Protein AF-A0A5J4NVI9-F1 (afdb_monomer)

Foldseek 3Di:
DADPPDQPDDQDDLDFDFPDEAAGEGDDAEAEAEAPYKDKDKAFDADNVDRLDGDDFPWKWKWKAAPQLRDIAIDTWDWDDDPPHPPHIMTMDMDHLAVCCVVVLVDWFWIWIWMWTHHPPGPGIGIYRHHDDDPPDDGYTHGRHGPDDRDPVSVVSVVVSVPPVPPDDDDPVVVVPDPDDDPVDPDPPPPDDPPDDPDDDDPDDDDDPVVVVVVVVVVCVVVVVVVVD

Nearest PDB structures (foldseek):
  8b6l-assembly1_P  TM=6.673E-01  e=2.588E-09  Homo sapiens
  6s7t-assembly1_F  TM=6.387E-01  e=2.046E-09  Homo sapiens
  5z0t-assembly2_B  TM=7.130E-01  e=1.304E-01  Thermoactinomyces vulgaris
  1izk-assembly1_A  TM=5.851E-01  e=1.031E-01  Thermoactinomyces vulgaris
  1uh3-assembly1_A  TM=5.947E-01  e=1.093E-01  Thermoactinomyces vulgaris

Solvent-accessible surface area (backbone atoms only — not comparable to full-atom values): 14254 Å² total; per-residue (Å²): 133,86,72,80,86,65,79,92,61,85,83,75,75,92,76,87,57,67,63,43,83,43,69,34,89,59,74,89,46,51,52,75,37,43,75,89,36,71,50,75,49,79,47,71,50,57,42,92,91,40,75,84,46,59,39,77,65,76,46,44,36,43,34,41,28,31,70,88,73,66,51,70,47,77,44,74,47,44,82,40,83,31,86,94,44,90,95,21,55,21,36,38,40,76,50,40,41,74,83,43,26,73,83,51,37,24,64,54,45,49,24,47,51,34,40,37,42,37,31,94,90,42,99,39,47,33,40,34,29,68,45,40,85,52,89,94,62,84,47,42,34,40,32,40,47,49,90,60,76,50,37,73,70,54,48,47,48,54,52,58,67,72,42,71,94,66,72,72,77,89,50,78,82,62,64,80,78,57,82,72,91,49,93,87,59,71,82,67,82,85,64,78,72,78,81,83,77,81,78,72,78,79,78,79,85,72,81,60,66,70,61,53,52,53,51,52,51,61,67,44,50,62,58,53,52,62,73,75,106

Structure (mmCIF, N/CA/C/O backbone):
data_AF-A0A5J4NVI9-F1
#
_entry.id   AF-A0A5J4NVI9-F1
#
loop_
_atom_site.group_PDB
_atom_site.id
_atom_site.type_symbol
_atom_site.label_atom_id
_atom_site.label_alt_id
_atom_site.label_comp_id
_atom_site.label_asym_id
_atom_site.label_entity_id
_atom_site.label_seq_id
_atom_site.pdbx_PDB_ins_code
_atom_site.Cartn_x
_atom_site.Cartn_y
_atom_site.Cartn_z
_atom_site.occupancy
_atom_site.B_iso_or_equiv
_atom_site.auth_seq_id
_atom_site.auth_comp_id
_atom_site.auth_asym_id
_atom_site.auth_atom_id
_atom_site.pdbx_PDB_model_num
ATOM 1 N N . ARG A 1 1 ? 9.062 23.104 8.564 1.00 33.09 1 ARG A N 1
ATOM 2 C CA . ARG A 1 1 ? 7.807 23.810 8.934 1.00 33.09 1 ARG A CA 1
ATOM 3 C C . ARG A 1 1 ? 6.718 22.735 8.986 1.00 33.09 1 ARG A C 1
ATOM 5 O O . ARG A 1 1 ? 6.226 22.361 7.940 1.00 33.09 1 ARG A O 1
ATOM 12 N N . SER A 1 2 ? 6.469 22.120 10.151 1.00 32.44 2 SER A N 1
ATOM 13 C CA . SER A 1 2 ? 5.559 20.963 10.277 1.00 32.44 2 SER A CA 1
ATOM 14 C C . SER A 1 2 ? 4.115 21.431 10.091 1.00 32.44 2 SER A C 1
ATOM 16 O O . SER A 1 2 ? 3.579 22.128 10.953 1.00 32.44 2 SER A O 1
ATOM 18 N N . SER A 1 3 ? 3.512 21.131 8.940 1.00 32.88 3 SER A N 1
ATOM 19 C CA . SER A 1 3 ? 2.088 21.366 8.725 1.00 32.88 3 SER A CA 1
ATOM 20 C C . SER A 1 3 ? 1.339 20.129 9.235 1.00 32.88 3 SER A C 1
ATOM 22 O O . SER A 1 3 ? 1.471 19.022 8.720 1.00 32.88 3 SER A O 1
ATOM 24 N N . ARG A 1 4 ? 0.635 20.275 10.362 1.00 36.81 4 ARG A N 1
ATOM 25 C CA . ARG A 1 4 ? -0.197 19.206 10.922 1.00 36.81 4 ARG A CA 1
ATOM 26 C C . ARG A 1 4 ? -1.580 19.322 10.294 1.00 36.81 4 ARG A C 1
ATOM 28 O O . ARG A 1 4 ? -2.448 20.005 10.837 1.00 36.81 4 ARG A O 1
ATOM 35 N N . PHE A 1 5 ? -1.782 18.679 9.147 1.00 38.31 5 PHE A N 1
ATOM 36 C CA . PHE A 1 5 ? -3.114 18.558 8.561 1.00 38.31 5 PHE A CA 1
ATOM 37 C C . PHE A 1 5 ? -3.942 17.605 9.427 1.00 38.31 5 PHE A C 1
ATOM 39 O O . PHE A 1 5 ? -3.762 16.389 9.417 1.00 38.31 5 PHE A O 1
ATOM 46 N N . THR A 1 6 ? -4.807 18.180 10.257 1.00 39.41 6 THR A N 1
ATOM 47 C CA . THR A 1 6 ? -5.719 17.423 11.114 1.00 39.41 6 THR A CA 1
ATOM 48 C C . THR A 1 6 ? -7.069 17.443 10.417 1.00 39.41 6 THR A C 1
ATOM 50 O O . THR A 1 6 ? -7.621 18.525 10.224 1.00 39.41 6 THR A O 1
ATOM 53 N N . LEU A 1 7 ? -7.592 16.282 10.008 1.00 43.19 7 LEU A N 1
ATOM 54 C CA . LEU A 1 7 ? -8.942 16.202 9.443 1.00 43.19 7 LEU A CA 1
ATOM 55 C C . LEU A 1 7 ? -9.924 16.847 10.444 1.00 43.19 7 LEU A C 1
ATOM 57 O O . LEU A 1 7 ? -9.995 16.396 11.590 1.00 43.19 7 LEU A O 1
ATOM 61 N N . PRO A 1 8 ? -10.645 17.918 10.059 1.00 32.66 8 PRO A N 1
ATOM 62 C CA . PRO A 1 8 ? -11.289 18.825 11.012 1.00 32.66 8 PRO A CA 1
ATOM 63 C C . PRO A 1 8 ? -12.530 18.245 11.697 1.00 32.66 8 PRO A C 1
ATOM 65 O O . PRO A 1 8 ? -13.128 18.898 12.548 1.00 32.66 8 PRO A O 1
ATOM 68 N N . THR A 1 9 ? -12.934 17.019 11.371 1.00 37.91 9 THR A N 1
ATOM 69 C CA . THR A 1 9 ? -14.078 16.377 12.015 1.00 37.91 9 THR A CA 1
ATOM 70 C C . THR A 1 9 ? -13.805 14.895 12.251 1.00 37.91 9 THR A C 1
ATOM 72 O O . THR A 1 9 ? -13.414 14.188 11.322 1.00 37.91 9 THR A O 1
ATOM 75 N N . PRO A 1 10 ? -14.026 14.372 13.476 1.00 43.69 10 PRO A N 1
ATOM 76 C CA . PRO A 1 10 ? -14.153 12.936 13.644 1.00 43.69 10 PRO A CA 1
ATOM 77 C C . PRO A 1 10 ? -15.363 12.509 12.815 1.00 43.69 10 PRO A C 1
ATOM 79 O O . PRO A 1 10 ? -16.497 12.849 13.162 1.00 43.69 10 PRO A O 1
ATOM 82 N N . VAL A 1 11 ? -15.133 11.797 11.709 1.00 49.38 11 VAL A N 1
ATOM 83 C CA . VAL A 1 11 ? -16.219 11.192 10.936 1.00 49.38 11 VAL A CA 1
ATOM 84 C C . VAL A 1 11 ? -16.837 10.114 11.820 1.00 49.38 11 VAL A C 1
ATOM 86 O O . VAL A 1 11 ? -16.355 8.988 11.924 1.00 49.38 11 VAL A O 1
ATOM 89 N N . LYS A 1 12 ? -17.876 10.503 12.559 1.00 46.34 12 LYS A N 1
ATOM 90 C CA . LYS A 1 12 ? -18.599 9.622 13.467 1.00 46.34 12 LYS A CA 1
ATOM 91 C C . LYS A 1 12 ? -19.602 8.823 12.652 1.00 46.34 12 LYS A C 1
ATOM 93 O O . LYS A 1 12 ? -20.719 9.276 12.417 1.00 46.34 12 LYS A O 1
ATOM 98 N N . PHE A 1 13 ? -19.225 7.611 12.267 1.00 52.38 13 PHE A N 1
ATOM 99 C CA . PHE A 1 13 ? -20.208 6.631 11.829 1.00 52.38 13 PHE A CA 1
ATOM 100 C C . PHE A 1 13 ? -20.958 6.115 13.044 1.00 52.38 13 PHE A C 1
ATOM 102 O O . PHE A 1 13 ? -20.379 5.561 13.974 1.00 52.38 13 PHE A O 1
ATOM 109 N N . SER A 1 14 ? -22.268 6.318 13.048 1.00 46.56 14 SER A N 1
ATOM 110 C CA . SER A 1 14 ? -23.131 5.874 14.135 1.00 46.56 14 SER A CA 1
ATOM 111 C C . SER A 1 14 ? -23.383 4.363 14.104 1.00 46.56 14 SER A C 1
ATOM 113 O O . SER A 1 14 ? -23.788 3.827 15.135 1.00 46.56 14 SER A O 1
ATOM 115 N N . ARG A 1 15 ? -23.147 3.671 12.970 1.00 56.62 15 ARG A N 1
ATOM 116 C CA . ARG A 1 15 ? -23.305 2.208 12.811 1.00 56.62 15 ARG A CA 1
ATOM 117 C C . ARG A 1 15 ? -22.406 1.647 11.696 1.00 56.62 15 ARG A C 1
ATOM 119 O O . ARG A 1 15 ? -22.596 2.005 10.537 1.00 56.62 15 ARG A O 1
ATOM 126 N N . LEU A 1 16 ? -21.490 0.738 12.039 1.00 64.38 16 LEU A N 1
ATOM 127 C CA . LEU A 1 16 ? -20.730 -0.081 11.087 1.00 64.38 16 LEU A CA 1
ATOM 128 C C . LEU A 1 16 ? -21.192 -1.540 11.223 1.00 64.38 16 LEU A C 1
ATOM 130 O O . LEU A 1 16 ? -21.139 -2.106 12.310 1.00 64.38 16 LEU A O 1
ATOM 134 N N . ASN A 1 17 ? -21.674 -2.132 10.135 1.00 65.44 17 ASN A N 1
ATOM 135 C CA . ASN A 1 17 ? -22.144 -3.508 10.047 1.00 65.44 17 ASN A CA 1
ATOM 136 C C . ASN A 1 17 ? -21.101 -4.346 9.281 1.00 65.44 17 ASN A C 1
ATOM 138 O O . ASN A 1 17 ? -20.627 -3.908 8.228 1.00 65.44 17 ASN A O 1
ATOM 142 N N . PRO A 1 18 ? -20.776 -5.562 9.747 1.00 64.25 18 PRO A N 1
ATOM 143 C CA . PRO A 1 18 ? -19.903 -6.496 9.037 1.00 64.25 18 PRO A CA 1
ATOM 144 C C . PRO A 1 18 ? -20.318 -6.729 7.576 1.00 64.25 18 PRO A C 1
ATOM 146 O O . PRO A 1 18 ? -21.495 -6.941 7.275 1.00 64.25 18 PRO A O 1
ATOM 149 N N . GLY A 1 19 ? -19.349 -6.717 6.656 1.00 60.38 19 GLY A N 1
ATOM 150 C CA . GLY A 1 19 ? -19.574 -6.970 5.229 1.00 60.38 19 GLY A CA 1
ATOM 151 C C . GLY A 1 19 ? -20.253 -5.842 4.451 1.00 60.38 19 GLY A C 1
ATOM 152 O O . GLY A 1 19 ? -20.589 -6.044 3.286 1.00 60.38 19 GLY A O 1
ATOM 153 N N . GLN A 1 20 ? -20.472 -4.683 5.073 1.00 65.00 20 GLN A N 1
ATOM 154 C CA . GLN A 1 20 ? -20.933 -3.474 4.395 1.00 65.00 20 GLN A CA 1
ATOM 155 C C . GLN A 1 20 ? -19.748 -2.571 4.050 1.00 65.00 20 GLN A C 1
ATOM 157 O O . GLN A 1 20 ? -18.765 -2.493 4.789 1.00 65.00 20 GLN A O 1
ATOM 162 N N . ARG A 1 21 ? -19.865 -1.896 2.904 1.00 61.97 21 ARG A N 1
ATOM 163 C CA . ARG A 1 21 ? -18.873 -0.959 2.381 1.00 61.97 21 ARG A CA 1
ATOM 164 C C . ARG A 1 21 ? -19.248 0.449 2.835 1.00 61.97 21 ARG A C 1
ATOM 166 O O . ARG A 1 21 ? -20.291 0.958 2.434 1.00 61.97 21 ARG A O 1
ATOM 173 N N . TYR A 1 22 ? -18.416 1.070 3.665 1.00 63.47 22 TYR A N 1
ATOM 174 C CA . TYR A 1 22 ? -18.671 2.420 4.179 1.00 63.47 22 TYR A CA 1
ATOM 175 C C . TYR A 1 22 ? -17.853 3.461 3.429 1.00 63.47 22 TYR A C 1
ATOM 177 O O . TYR A 1 22 ? -16.722 3.188 3.042 1.00 63.47 22 TYR A O 1
ATOM 185 N N . THR A 1 23 ? -18.400 4.658 3.247 1.00 57.38 23 THR A N 1
ATOM 186 C CA . THR A 1 23 ? -17.717 5.783 2.597 1.00 57.38 23 THR A CA 1
ATOM 187 C C . THR A 1 23 ? -17.825 7.023 3.476 1.00 57.38 23 THR A C 1
ATOM 189 O O . THR A 1 23 ? -18.924 7.378 3.905 1.00 57.38 23 THR A O 1
ATOM 192 N N . ALA A 1 24 ? -16.701 7.679 3.765 1.00 55.19 24 ALA A N 1
ATOM 193 C CA . ALA A 1 24 ? -16.686 8.932 4.521 1.00 55.19 24 ALA A CA 1
ATOM 194 C C . ALA A 1 24 ? -16.693 10.154 3.600 1.00 55.19 24 ALA A C 1
ATOM 196 O O . ALA A 1 24 ? -15.894 10.194 2.664 1.00 55.19 24 ALA A O 1
ATOM 197 N N . PRO A 1 25 ? -17.553 11.159 3.854 1.00 49.09 25 PRO A N 1
ATOM 198 C CA . PRO A 1 25 ? -17.416 12.448 3.201 1.00 49.09 25 PRO A CA 1
ATOM 199 C C . PRO A 1 25 ? -16.164 13.139 3.752 1.00 49.09 25 PRO A C 1
ATOM 201 O O . PRO A 1 25 ? -16.066 13.399 4.952 1.00 49.09 25 PRO A O 1
ATOM 204 N N . THR A 1 26 ? -15.211 13.426 2.875 1.00 48.91 26 THR A N 1
ATOM 205 C CA . THR A 1 26 ? -14.045 14.257 3.191 1.00 48.91 26 THR A CA 1
ATOM 206 C C . THR A 1 26 ? -14.331 15.676 2.705 1.00 48.91 26 THR A C 1
ATOM 208 O O . THR A 1 26 ? -14.976 15.860 1.672 1.00 48.91 26 THR A O 1
ATOM 211 N N . ALA A 1 27 ? -13.894 16.689 3.460 1.00 44.41 27 ALA A N 1
ATOM 212 C CA . ALA A 1 27 ? -13.906 18.068 2.976 1.00 44.41 27 ALA A CA 1
ATOM 213 C C . ALA A 1 27 ? -13.087 18.155 1.674 1.00 44.41 27 ALA A C 1
ATOM 215 O O . ALA A 1 27 ? -12.065 17.486 1.567 1.00 44.41 27 ALA A O 1
ATOM 216 N N . HIS A 1 28 ? -13.562 18.929 0.694 1.00 42.56 28 HIS A N 1
ATOM 217 C CA . HIS A 1 28 ? -12.974 19.036 -0.646 1.00 42.56 28 HIS A CA 1
ATOM 218 C C . HIS A 1 28 ? -11.435 19.099 -0.637 1.00 42.56 28 HIS A C 1
ATOM 220 O O . HIS A 1 28 ? -10.866 20.000 -0.023 1.00 42.56 28 HIS A O 1
ATOM 226 N N . GLY A 1 29 ? -10.786 18.179 -1.362 1.00 51.72 29 GLY A N 1
ATOM 227 C CA . GLY A 1 29 ? -9.343 18.191 -1.605 1.00 51.72 29 GLY A CA 1
ATOM 228 C C . GLY A 1 29 ? -8.687 16.822 -1.420 1.00 51.72 29 GLY A C 1
ATOM 229 O O . GLY A 1 29 ? -9.001 16.083 -0.486 1.00 51.72 29 GLY A O 1
ATOM 230 N N . ALA A 1 30 ? -7.758 16.483 -2.318 1.00 58.94 30 ALA A N 1
ATOM 231 C CA . ALA A 1 30 ? -6.803 15.408 -2.074 1.00 58.94 30 ALA A CA 1
ATOM 232 C C . ALA A 1 30 ? -5.904 15.789 -0.886 1.00 58.94 30 ALA A C 1
ATOM 234 O O . ALA A 1 30 ? -5.556 16.957 -0.719 1.00 58.94 30 ALA A O 1
ATOM 235 N N . VAL A 1 31 ? -5.557 14.818 -0.041 1.00 73.19 31 VAL A N 1
ATOM 236 C CA . VAL A 1 31 ? -4.579 15.047 1.029 1.00 73.19 31 VAL A CA 1
ATOM 237 C C . VAL A 1 31 ? -3.202 14.847 0.415 1.00 73.19 31 VAL A C 1
ATOM 239 O O . VAL A 1 31 ? -2.797 13.709 0.171 1.00 73.19 31 VAL A O 1
ATOM 242 N N . ASP A 1 32 ? -2.514 15.951 0.141 1.00 75.94 32 ASP A N 1
ATOM 243 C CA . ASP A 1 32 ? -1.131 15.932 -0.326 1.00 75.94 32 ASP A CA 1
ATOM 244 C C . ASP A 1 32 ? -0.191 15.629 0.851 1.00 75.94 32 ASP A C 1
ATOM 246 O O . ASP A 1 32 ? -0.224 16.281 1.899 1.00 75.94 32 ASP A O 1
ATOM 250 N N . LEU A 1 33 ? 0.622 14.589 0.688 1.00 80.81 33 LEU A N 1
ATOM 251 C CA . LEU A 1 33 ? 1.585 14.095 1.665 1.00 80.81 33 LEU A CA 1
ATOM 252 C C . LEU A 1 33 ? 2.981 14.152 1.038 1.00 80.81 33 LEU A C 1
ATOM 254 O O . LEU A 1 33 ? 3.423 13.213 0.372 1.00 80.81 33 LEU A O 1
ATOM 258 N N . ASP A 1 34 ? 3.659 15.277 1.268 1.00 81.50 34 ASP A N 1
ATOM 259 C CA . ASP A 1 34 ? 5.047 15.484 0.837 1.00 81.50 34 ASP A CA 1
ATOM 260 C C . ASP A 1 34 ? 6.071 14.975 1.867 1.00 81.50 34 ASP A C 1
ATOM 262 O O . ASP A 1 34 ? 5.733 14.589 2.990 1.00 81.50 34 ASP A O 1
ATOM 266 N N . LEU A 1 35 ? 7.351 15.062 1.501 1.00 78.00 35 LEU A N 1
ATOM 267 C CA . LEU A 1 35 ? 8.497 14.854 2.387 1.00 78.00 35 LEU A CA 1
ATOM 268 C C . LEU A 1 35 ? 8.362 15.673 3.686 1.00 78.00 35 LEU A C 1
ATOM 270 O O . LEU A 1 35 ? 7.961 16.840 3.678 1.00 78.00 35 LEU A O 1
ATOM 274 N N . GLY A 1 36 ? 8.677 15.049 4.817 1.00 76.88 36 GLY A N 1
ATOM 275 C CA . GLY A 1 36 ? 8.531 15.619 6.156 1.00 76.88 36 GLY A CA 1
ATOM 276 C C . GLY A 1 36 ? 7.097 15.702 6.697 1.00 76.88 36 GLY A C 1
ATOM 277 O O . GLY A 1 36 ? 6.918 16.116 7.848 1.00 76.88 36 GLY A O 1
ATOM 278 N N . HIS A 1 37 ? 6.072 15.321 5.925 1.00 83.38 37 HIS A N 1
ATOM 279 C CA . HIS A 1 37 ? 4.712 15.178 6.443 1.00 83.38 37 HIS A CA 1
ATOM 280 C C . HIS A 1 37 ? 4.486 13.790 7.046 1.00 83.38 37 HIS A C 1
ATOM 282 O O . HIS A 1 37 ? 5.012 12.781 6.586 1.00 83.38 37 HIS A O 1
ATOM 288 N N . GLN A 1 38 ? 3.653 13.746 8.084 1.00 83.44 38 GLN A N 1
ATOM 289 C CA . GLN A 1 38 ? 3.225 12.511 8.726 1.00 83.44 38 GLN A CA 1
ATOM 290 C C . GLN A 1 38 ? 1.704 12.502 8.796 1.00 83.44 38 GLN A C 1
ATOM 292 O O . GLN A 1 38 ? 1.087 13.419 9.346 1.00 83.44 38 GLN A O 1
ATOM 297 N N . MET A 1 39 ? 1.101 11.429 8.299 1.00 82.88 39 MET A N 1
ATOM 298 C CA . MET A 1 39 ? -0.301 11.129 8.542 1.00 82.88 39 MET A CA 1
ATOM 299 C C . MET A 1 39 ? -0.403 10.155 9.709 1.00 82.88 39 MET A C 1
ATOM 301 O O . MET A 1 39 ? 0.290 9.142 9.757 1.00 82.88 39 MET A O 1
ATOM 305 N N . SER A 1 40 ? -1.295 10.447 10.652 1.00 83.62 40 SER A N 1
ATOM 306 C CA . SER A 1 40 ? -1.624 9.525 11.735 1.00 83.62 40 SER A CA 1
ATOM 307 C C . SER A 1 40 ? -3.130 9.348 11.826 1.00 83.62 40 SER A C 1
ATOM 309 O O . SER A 1 40 ? -3.891 10.312 11.751 1.00 83.62 40 SER A O 1
ATOM 311 N N . LEU A 1 41 ? -3.552 8.103 11.981 1.00 82.44 41 LEU A N 1
ATOM 312 C CA . LEU A 1 41 ? -4.941 7.722 12.126 1.00 82.44 41 LEU A CA 1
ATOM 313 C C . LEU A 1 41 ? -5.075 6.863 13.374 1.00 82.44 41 LEU A C 1
ATOM 315 O O . LEU A 1 41 ? -4.446 5.815 13.481 1.00 82.44 41 LEU A O 1
ATOM 319 N N . THR A 1 42 ? -5.926 7.297 14.297 1.00 83.69 42 THR A N 1
ATOM 320 C CA . THR A 1 42 ? -6.216 6.561 15.526 1.00 83.69 42 THR A CA 1
ATOM 321 C C . THR A 1 42 ? -7.686 6.178 15.548 1.00 83.69 42 THR A C 1
ATOM 323 O O . THR A 1 42 ? -8.561 7.035 15.425 1.00 83.69 42 THR A O 1
ATOM 326 N N . LEU A 1 43 ? -7.960 4.890 15.719 1.00 80.88 43 LEU A N 1
ATOM 327 C CA . LEU A 1 43 ? -9.294 4.306 15.680 1.00 80.88 43 LEU A CA 1
ATOM 328 C C . LEU A 1 43 ? -9.596 3.574 16.984 1.00 80.88 43 LEU A C 1
ATOM 330 O O . LEU A 1 43 ? -8.714 3.004 17.626 1.00 80.88 43 LEU A O 1
ATOM 334 N N . ARG A 1 44 ? -10.873 3.571 17.363 1.00 80.44 44 ARG A N 1
ATOM 335 C CA . ARG A 1 44 ? -11.402 2.786 18.480 1.00 80.44 44 ARG A CA 1
ATOM 336 C C . ARG A 1 44 ? -12.668 2.082 18.034 1.00 80.44 44 ARG A C 1
ATOM 338 O O . ARG A 1 44 ? -13.550 2.716 17.458 1.00 80.44 44 ARG A O 1
ATOM 345 N N . LEU A 1 45 ? -12.749 0.794 18.335 1.00 78.50 45 LEU A N 1
ATOM 346 C CA . LEU A 1 45 ? -13.937 -0.013 18.108 1.00 78.50 45 LEU A CA 1
ATOM 347 C C . LEU A 1 45 ? -14.731 -0.078 19.414 1.00 78.50 45 LEU A C 1
ATOM 349 O O . LEU A 1 45 ? -14.174 -0.295 20.490 1.00 78.50 45 LEU A O 1
ATOM 353 N N . VAL A 1 46 ? -16.033 0.167 19.322 1.00 77.44 46 VAL A N 1
ATOM 354 C CA . VAL A 1 46 ? -16.953 0.169 20.465 1.00 77.44 46 VAL A CA 1
ATOM 355 C C . VAL A 1 46 ? -18.203 -0.611 20.097 1.00 77.44 46 VAL A C 1
ATOM 357 O O . VAL A 1 46 ? -18.638 -0.563 18.943 1.00 77.44 46 VAL A O 1
ATOM 360 N N . ASP A 1 47 ? -18.780 -1.315 21.068 1.00 73.75 47 ASP A N 1
ATOM 361 C CA . ASP A 1 47 ? -20.059 -1.987 20.865 1.00 73.75 47 ASP A CA 1
ATOM 362 C C . ASP A 1 47 ? -21.206 -0.964 20.726 1.00 73.75 47 ASP A C 1
ATOM 364 O O . ASP A 1 47 ? -21.181 0.156 21.251 1.00 73.75 47 ASP A O 1
ATOM 368 N N . LYS A 1 48 ? -22.231 -1.359 19.972 1.00 69.75 48 LYS A N 1
ATOM 369 C CA . LYS A 1 48 ? -23.448 -0.596 19.703 1.00 69.75 4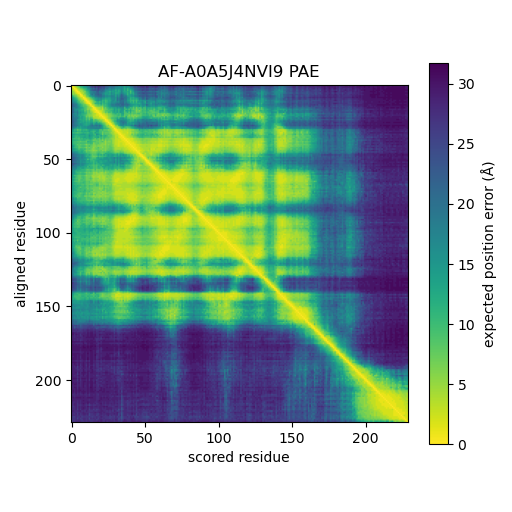8 LYS A CA 1
ATOM 370 C C . LYS A 1 48 ? -24.268 -0.369 20.971 1.00 69.75 48 LYS A C 1
ATOM 372 O O . LYS A 1 48 ? -24.868 0.698 21.106 1.00 69.75 48 LYS A O 1
ATOM 377 N N . HIS A 1 49 ? -24.354 -1.379 21.835 1.00 69.25 49 HIS A N 1
ATOM 378 C CA . HIS A 1 49 ? -25.224 -1.356 23.010 1.00 69.25 49 HIS A CA 1
ATOM 379 C C . HIS A 1 49 ? -24.555 -0.697 24.215 1.00 69.25 49 HIS A C 1
ATOM 381 O O . HIS A 1 49 ? -25.227 0.026 24.949 1.00 69.25 49 HIS A O 1
ATOM 387 N N . ASP A 1 50 ? -23.238 -0.848 24.355 1.00 70.75 50 ASP A N 1
ATOM 388 C CA . ASP A 1 50 ? -22.466 -0.149 25.373 1.00 70.75 50 ASP A CA 1
ATOM 389 C C . ASP A 1 50 ? -21.128 0.366 24.824 1.00 70.75 50 ASP A C 1
ATOM 391 O O . ASP A 1 50 ? -20.206 -0.387 24.518 1.00 70.75 50 ASP A O 1
ATOM 395 N N . ARG A 1 51 ? -20.991 1.696 24.765 1.00 65.75 51 ARG A N 1
ATOM 396 C CA . ARG A 1 51 ? -19.748 2.360 24.338 1.00 65.75 51 ARG A CA 1
ATOM 397 C C . ARG A 1 51 ? -18.600 2.181 25.332 1.00 65.75 51 ARG A C 1
ATOM 399 O O . ARG A 1 51 ? -17.465 2.527 25.004 1.00 65.75 51 ARG A O 1
ATOM 406 N N . LYS A 1 52 ? -18.894 1.723 26.553 1.00 64.44 52 LYS A N 1
ATOM 407 C CA . LYS A 1 52 ? -17.896 1.420 27.583 1.00 64.44 52 LYS A CA 1
ATOM 408 C C . LYS A 1 52 ? -17.317 0.018 27.427 1.00 64.44 52 LYS A C 1
ATOM 410 O O . LYS A 1 52 ? -16.251 -0.220 27.985 1.00 64.44 52 LYS A O 1
ATOM 415 N N . VAL A 1 53 ? -17.966 -0.869 26.665 1.00 66.88 53 VAL A N 1
ATOM 416 C CA . VAL A 1 53 ? -17.432 -2.196 26.345 1.00 66.88 53 VAL A CA 1
ATOM 417 C C . VAL A 1 53 ? -16.446 -2.049 25.182 1.00 66.88 53 VAL A C 1
ATOM 419 O O . VAL A 1 53 ? -16.853 -1.698 24.068 1.00 66.88 53 VAL A O 1
ATOM 422 N N . PRO A 1 54 ? -15.137 -2.260 25.417 1.00 65.94 54 PRO A N 1
ATOM 423 C CA . PRO A 1 54 ? -14.158 -2.194 24.350 1.00 65.94 54 PRO A CA 1
ATOM 424 C C . PRO A 1 54 ? -14.310 -3.408 23.439 1.00 65.94 54 PRO A C 1
ATOM 426 O O . PRO A 1 54 ? -14.221 -4.547 23.892 1.00 65.94 54 PRO A O 1
ATOM 429 N N . LEU A 1 55 ? -14.507 -3.156 22.149 1.00 73.50 55 LEU A N 1
ATOM 430 C CA . LEU A 1 55 ? -14.428 -4.196 21.135 1.00 73.50 55 LEU A CA 1
ATOM 431 C C . LEU A 1 55 ? -12.995 -4.238 20.602 1.00 73.50 55 LEU A C 1
ATOM 433 O O . LEU A 1 55 ? -12.397 -3.195 20.329 1.00 73.50 55 LEU A O 1
ATOM 437 N N . THR A 1 56 ? -12.435 -5.433 20.458 1.00 75.94 56 THR A N 1
ATOM 438 C CA . THR A 1 56 ? -11.049 -5.620 20.027 1.00 75.94 56 THR A CA 1
ATOM 439 C C . THR A 1 56 ? -11.038 -6.433 18.747 1.00 75.94 56 THR A C 1
ATOM 441 O O . THR A 1 56 ? -11.342 -7.614 18.791 1.00 75.94 56 THR A O 1
ATOM 444 N N . ALA A 1 57 ? -10.670 -5.823 17.623 1.00 77.00 57 ALA A N 1
ATOM 445 C CA . ALA A 1 57 ? -10.398 -6.573 16.407 1.00 77.00 57 ALA A CA 1
ATOM 446 C C . ALA A 1 57 ? -9.117 -7.400 16.569 1.00 77.00 57 ALA A C 1
ATOM 448 O O . ALA A 1 57 ? -8.112 -6.889 17.078 1.00 77.00 57 ALA A O 1
ATOM 449 N N . HIS A 1 58 ? -9.132 -8.643 16.087 1.00 81.62 58 HIS A N 1
ATOM 450 C CA . HIS A 1 58 ? -7.926 -9.460 15.971 1.00 81.62 58 HIS A CA 1
ATOM 451 C C . HIS A 1 58 ? -6.844 -8.738 15.158 1.00 81.62 58 HIS A C 1
ATOM 453 O O . HIS A 1 58 ? -5.700 -8.661 15.600 1.00 81.62 58 HIS A O 1
ATOM 459 N N . GLN A 1 59 ? -7.202 -8.182 13.992 1.00 83.19 59 GLN A N 1
ATOM 460 C CA . GLN A 1 59 ? -6.275 -7.450 13.128 1.00 83.19 59 GLN A CA 1
ATOM 461 C C . GLN A 1 59 ? -6.995 -6.346 12.347 1.00 83.19 59 GLN A C 1
ATOM 463 O O . GLN A 1 59 ? -8.132 -6.504 11.897 1.00 83.19 59 GLN A O 1
ATOM 468 N N . MET A 1 60 ? -6.312 -5.220 12.146 1.00 87.00 60 MET A N 1
ATOM 469 C CA . MET A 1 60 ? -6.775 -4.169 11.247 1.00 87.00 60 MET A CA 1
ATOM 470 C C . MET A 1 60 ? -5.682 -3.799 10.261 1.00 87.00 60 MET A C 1
ATOM 472 O O . MET A 1 60 ? -4.515 -3.657 10.629 1.00 87.00 60 MET A O 1
ATOM 476 N N . PHE A 1 61 ? -6.093 -3.588 9.022 1.00 90.31 61 PHE A N 1
ATOM 477 C CA . PHE A 1 61 ? -5.222 -3.305 7.903 1.00 90.31 61 PHE A CA 1
ATOM 478 C C . PHE A 1 61 ? -5.614 -1.994 7.239 1.00 90.31 61 PHE A C 1
ATOM 480 O O . PHE A 1 61 ? -6.797 -1.688 7.088 1.00 90.31 61 PHE A O 1
ATOM 487 N N . MET A 1 62 ? -4.611 -1.235 6.818 1.00 90.06 62 MET A N 1
ATOM 488 C CA . MET A 1 62 ? -4.772 -0.112 5.913 1.00 90.06 62 MET A CA 1
ATOM 489 C C . MET A 1 62 ? -4.285 -0.522 4.533 1.00 90.06 62 MET A C 1
ATOM 491 O O . MET A 1 62 ? -3.093 -0.749 4.349 1.00 90.06 62 MET A O 1
ATOM 495 N N . GLN A 1 63 ? -5.181 -0.589 3.558 1.00 90.12 63 GLN A N 1
ATOM 496 C CA . GLN A 1 63 ? -4.825 -0.842 2.171 1.00 90.12 63 GLN A CA 1
ATOM 497 C C . GLN A 1 63 ? -4.775 0.478 1.396 1.00 90.12 63 GLN A C 1
ATOM 499 O O . GLN A 1 63 ? -5.772 1.195 1.302 1.00 90.12 63 GLN A O 1
ATOM 504 N N . LEU A 1 64 ? -3.618 0.787 0.812 1.00 87.94 64 LEU A N 1
ATOM 505 C CA . LEU A 1 64 ? -3.425 1.897 -0.115 1.00 87.94 64 LEU A CA 1
ATOM 506 C C . LEU A 1 64 ? -3.297 1.335 -1.528 1.00 87.94 64 LEU A C 1
ATOM 508 O O . LEU A 1 64 ? -2.397 0.548 -1.801 1.00 87.94 64 LEU A O 1
ATOM 512 N N . THR A 1 65 ? -4.202 1.723 -2.424 1.00 86.69 65 THR A N 1
ATOM 513 C CA . THR A 1 65 ? -4.210 1.271 -3.823 1.00 86.69 65 THR A CA 1
ATOM 514 C C . THR A 1 65 ? -3.951 2.438 -4.758 1.00 86.69 65 THR A C 1
ATOM 516 O O . THR A 1 65 ? -4.743 3.378 -4.799 1.00 86.69 65 THR A O 1
ATOM 519 N N . HIS A 1 66 ? -2.875 2.369 -5.536 1.00 84.94 66 HIS A N 1
ATOM 520 C CA . HIS A 1 66 ? -2.551 3.384 -6.528 1.00 84.94 66 HIS A CA 1
ATOM 521 C C . HIS A 1 66 ? -3.601 3.386 -7.646 1.00 84.94 66 HIS A C 1
ATOM 523 O O . HIS A 1 66 ? -3.863 2.350 -8.262 1.00 84.94 66 HIS A O 1
ATOM 529 N N . LEU A 1 67 ? -4.197 4.541 -7.943 1.00 80.75 67 LEU A N 1
ATOM 530 C CA . LEU A 1 67 ? -5.320 4.621 -8.882 1.00 80.75 67 LEU A CA 1
ATOM 531 C C . LEU A 1 67 ? -4.939 4.238 -10.314 1.00 80.75 67 LEU A C 1
ATOM 533 O O . LEU A 1 67 ? -5.737 3.628 -11.024 1.00 80.75 67 LEU A O 1
ATOM 537 N N . LYS A 1 68 ? -3.720 4.578 -10.739 1.00 78.69 68 LYS A N 1
ATOM 538 C CA . LYS A 1 68 ? -3.270 4.359 -12.119 1.00 78.69 68 LYS A CA 1
ATOM 539 C C . LYS A 1 68 ? -2.807 2.922 -12.357 1.00 78.69 68 LYS A C 1
ATOM 541 O O . LYS A 1 68 ? -3.250 2.276 -13.297 1.00 78.69 68 LYS A O 1
ATOM 546 N N . THR A 1 69 ? -1.940 2.406 -11.486 1.00 78.94 69 THR A N 1
ATOM 547 C CA . THR A 1 69 ? -1.328 1.073 -11.659 1.00 78.94 69 THR A CA 1
ATOM 548 C C . THR A 1 69 ? -2.125 -0.048 -10.997 1.00 78.94 69 THR A C 1
ATOM 550 O O . THR A 1 69 ? -1.802 -1.213 -11.207 1.00 78.94 69 THR A O 1
ATOM 553 N N . GLN A 1 70 ? -3.134 0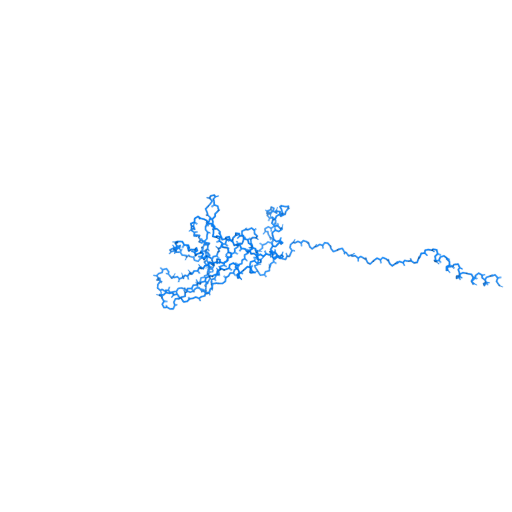.283 -10.179 1.00 82.19 70 GLN A N 1
ATOM 554 C CA . GLN A 1 70 ? -3.888 -0.666 -9.347 1.00 82.19 70 GLN A CA 1
ATOM 555 C C . GLN A 1 70 ? -3.001 -1.490 -8.394 1.00 82.19 70 GLN A C 1
ATOM 557 O O . GLN A 1 70 ? -3.420 -2.525 -7.877 1.00 82.19 70 GLN A O 1
ATOM 562 N N . GLN A 1 71 ? -1.774 -1.029 -8.133 1.00 81.88 71 GLN A N 1
ATOM 563 C CA . GLN A 1 71 ? -0.882 -1.628 -7.149 1.00 81.88 71 GLN A CA 1
ATOM 564 C C . GLN A 1 71 ? -1.400 -1.319 -5.751 1.00 81.88 71 GLN A C 1
ATOM 566 O O . GLN A 1 71 ? -1.636 -0.158 -5.420 1.00 81.88 71 GLN A O 1
ATOM 571 N N . ALA A 1 72 ? -1.580 -2.359 -4.943 1.00 86.25 72 ALA A N 1
ATOM 572 C CA . ALA A 1 72 ? -2.053 -2.233 -3.578 1.00 86.25 72 ALA A CA 1
ATOM 573 C C . ALA A 1 72 ? -0.966 -2.629 -2.584 1.00 86.25 72 ALA A C 1
ATOM 575 O O . ALA A 1 72 ? -0.308 -3.655 -2.752 1.00 86.25 72 ALA A O 1
ATOM 576 N N . ILE A 1 73 ? -0.829 -1.833 -1.532 1.00 88.88 73 ILE A N 1
ATOM 577 C CA . ILE A 1 73 ? 0.075 -2.075 -0.410 1.00 88.88 73 ILE A CA 1
ATOM 578 C C . ILE A 1 73 ? -0.765 -2.071 0.857 1.00 88.88 73 ILE A C 1
ATOM 580 O O . ILE A 1 73 ? -1.678 -1.258 1.004 1.00 88.88 73 ILE A O 1
ATOM 584 N N . THR A 1 74 ? -0.492 -3.017 1.750 1.00 91.44 74 THR A N 1
ATOM 585 C CA . THR A 1 74 ? -1.280 -3.223 2.965 1.00 91.44 74 THR A CA 1
ATOM 586 C C . THR A 1 74 ? -0.395 -3.047 4.188 1.00 91.44 74 THR A C 1
ATOM 588 O O . THR A 1 74 ? 0.574 -3.778 4.358 1.00 91.44 74 THR A O 1
ATOM 591 N N . PHE A 1 75 ? -0.756 -2.103 5.051 1.00 90.50 75 PHE A N 1
ATOM 592 C CA . PHE A 1 75 ? -0.088 -1.835 6.318 1.00 90.50 75 PHE A CA 1
ATOM 593 C C . PHE A 1 75 ? -0.904 -2.380 7.483 1.00 90.50 75 PHE A C 1
ATOM 595 O O . PHE A 1 75 ? -2.135 -2.348 7.466 1.00 90.50 75 PHE A O 1
ATOM 602 N N . LEU A 1 76 ? -0.215 -2.846 8.518 1.00 91.06 76 LEU A N 1
ATOM 603 C CA . LEU A 1 76 ? -0.838 -3.290 9.758 1.00 91.06 76 LEU A CA 1
ATOM 604 C C . LEU A 1 76 ? -0.994 -2.106 10.720 1.00 91.06 76 LEU A C 1
ATOM 606 O O . LEU A 1 76 ? -0.099 -1.272 10.843 1.00 91.06 76 LEU A O 1
ATOM 610 N N . PHE A 1 77 ? -2.122 -2.041 11.425 1.00 90.50 77 PHE A N 1
ATOM 611 C CA . PHE A 1 77 ? -2.284 -1.099 12.530 1.00 90.50 77 PHE A CA 1
ATOM 612 C C . PHE A 1 77 ? -1.542 -1.574 13.778 1.00 90.50 77 PHE A C 1
ATOM 614 O O . PHE A 1 77 ? -1.628 -2.740 14.161 1.00 90.50 77 PHE A O 1
ATOM 621 N N . THR A 1 78 ? -0.912 -0.637 14.479 1.00 88.31 78 THR A N 1
ATOM 622 C CA . THR A 1 78 ? -0.312 -0.887 15.789 1.00 88.31 78 THR A CA 1
ATOM 623 C C . THR A 1 78 ? -1.367 -0.751 16.877 1.00 88.31 78 THR A C 1
ATOM 625 O O . THR A 1 78 ? -2.105 0.235 16.929 1.00 88.31 78 THR A O 1
ATOM 628 N N . GLU A 1 79 ? -1.433 -1.725 17.776 1.00 87.75 79 GLU A N 1
ATOM 629 C CA . GLU A 1 79 ? -2.291 -1.653 18.953 1.00 87.75 79 GLU A CA 1
ATOM 630 C C . GLU A 1 79 ? -1.689 -0.703 20.002 1.00 87.75 79 GLU A C 1
ATOM 632 O O . GLU A 1 79 ? -0.517 -0.807 20.360 1.00 87.75 79 GLU A O 1
ATOM 637 N N . ILE A 1 80 ? -2.495 0.231 20.501 1.00 86.00 80 ILE A N 1
ATOM 638 C CA . ILE A 1 80 ? -2.141 1.192 21.547 1.00 86.00 80 ILE A CA 1
ATOM 639 C C . ILE A 1 80 ? -3.204 1.187 22.653 1.00 86.00 80 ILE A C 1
ATOM 641 O O . ILE A 1 80 ? -4.376 0.893 22.414 1.00 86.00 80 ILE A O 1
ATOM 645 N N . ALA A 1 81 ? -2.822 1.542 23.881 1.00 82.69 81 ALA A N 1
ATOM 646 C CA . ALA A 1 81 ? -3.780 1.679 24.976 1.00 82.69 81 ALA A CA 1
ATOM 647 C C . ALA A 1 81 ? -4.749 2.841 24.697 1.00 82.69 81 ALA A C 1
ATOM 649 O O . ALA A 1 81 ? -4.331 3.960 24.386 1.00 82.69 81 ALA A O 1
ATOM 650 N N . ALA A 1 82 ? -6.055 2.593 24.800 1.00 77.00 82 ALA A N 1
ATOM 651 C CA . ALA A 1 82 ? -7.042 3.631 24.558 1.00 77.00 82 ALA A CA 1
ATOM 652 C C . ALA A 1 82 ? -7.139 4.598 25.746 1.00 77.00 82 ALA A C 1
ATOM 654 O O . ALA A 1 82 ? -7.355 4.201 26.890 1.00 77.00 82 ALA A O 1
ATOM 655 N N . LEU A 1 83 ? -7.050 5.897 25.458 1.00 71.19 83 LEU A N 1
ATOM 656 C CA . LEU A 1 83 ? -7.131 6.931 26.484 1.00 71.19 83 LEU A CA 1
ATOM 657 C C . LEU A 1 83 ? -8.542 6.979 27.105 1.00 71.19 83 LEU A C 1
ATOM 659 O O . LEU A 1 83 ? -9.552 7.047 26.394 1.00 71.19 83 LEU A O 1
ATOM 663 N N . GLY A 1 84 ? -8.602 6.959 28.438 1.00 68.62 84 GLY A N 1
ATOM 664 C CA . GLY A 1 84 ? -9.822 7.197 29.219 1.00 68.62 84 GLY A CA 1
ATOM 665 C C . GLY A 1 84 ? -10.751 5.997 29.444 1.00 68.62 84 GLY A C 1
ATOM 666 O O . GLY A 1 84 ? -11.836 6.200 29.981 1.00 68.62 84 GLY A O 1
ATOM 667 N N . VAL A 1 85 ? -10.376 4.767 29.061 1.00 68.06 85 VAL A N 1
ATOM 668 C CA . VAL A 1 85 ? -11.144 3.543 29.383 1.00 68.06 85 VAL A CA 1
ATOM 669 C C . VAL A 1 85 ? -10.179 2.403 29.726 1.00 68.06 85 VAL A C 1
ATOM 671 O O . VAL A 1 85 ? -9.318 2.065 28.918 1.00 68.06 85 VAL A O 1
ATOM 674 N N . ALA A 1 86 ? -10.319 1.809 30.915 1.00 67.06 86 ALA A N 1
ATOM 675 C CA . ALA A 1 86 ? -9.483 0.688 31.349 1.00 67.06 86 ALA A CA 1
ATOM 676 C C . ALA A 1 86 ? -9.647 -0.524 30.411 1.00 67.06 86 ALA A C 1
ATOM 678 O O . ALA A 1 86 ? -10.764 -0.847 30.011 1.00 67.06 86 ALA A O 1
ATOM 679 N N . ASN A 1 87 ? -8.536 -1.183 30.063 1.00 70.06 87 ASN A N 1
ATOM 680 C CA . ASN A 1 87 ? -8.471 -2.363 29.182 1.00 70.06 87 ASN A CA 1
ATOM 681 C C . ASN A 1 87 ? -9.016 -2.169 27.755 1.00 70.06 87 ASN A C 1
ATOM 683 O O . ASN A 1 87 ? -9.194 -3.141 27.022 1.00 70.06 87 ASN A O 1
ATOM 687 N N . ALA A 1 88 ? -9.267 -0.930 27.332 1.00 77.62 88 ALA A N 1
ATOM 688 C CA . ALA A 1 88 ? -9.680 -0.653 25.968 1.00 77.62 88 ALA A CA 1
ATOM 689 C C . ALA A 1 88 ? -8.467 -0.540 25.039 1.00 77.62 88 ALA A C 1
ATOM 691 O O . ALA A 1 88 ? -7.495 0.157 25.338 1.00 77.62 88 ALA A O 1
ATOM 692 N N . LYS A 1 89 ? -8.563 -1.187 23.877 1.00 83.38 89 LYS A N 1
ATOM 693 C CA . LYS A 1 89 ? -7.567 -1.105 22.810 1.00 83.38 89 LYS A CA 1
ATOM 694 C C . LYS A 1 89 ? -7.949 -0.006 21.825 1.00 83.38 89 LYS A C 1
ATOM 696 O O . LYS A 1 89 ? -9.122 0.194 21.498 1.00 83.38 89 LYS A O 1
ATOM 701 N N . ALA A 1 90 ? -6.956 0.739 21.380 1.00 85.25 90 ALA A N 1
ATOM 702 C CA . ALA A 1 90 ? -7.038 1.648 20.255 1.00 85.25 90 ALA A CA 1
ATOM 703 C C . ALA A 1 90 ? -6.032 1.185 19.203 1.00 85.25 90 ALA A C 1
ATOM 705 O O . ALA A 1 90 ? -5.070 0.485 19.503 1.00 85.25 90 ALA A O 1
ATOM 706 N N . TYR A 1 91 ? -6.262 1.567 17.960 1.00 88.50 91 TYR A N 1
ATOM 707 C CA . TYR A 1 91 ? -5.423 1.154 16.850 1.00 88.50 91 TYR A CA 1
ATOM 708 C C . TYR A 1 91 ? -4.879 2.388 16.166 1.00 88.50 91 TYR A C 1
ATOM 710 O O . TYR A 1 91 ? -5.641 3.286 15.806 1.00 88.50 91 TYR A O 1
ATOM 718 N N . GLN A 1 92 ? -3.568 2.426 15.987 1.00 89.69 92 GLN A N 1
ATOM 719 C CA . GLN A 1 92 ? -2.864 3.540 15.390 1.00 89.69 92 GLN A CA 1
ATOM 720 C C . GLN A 1 92 ? -2.186 3.111 14.092 1.00 89.69 92 GLN A C 1
ATOM 722 O O . GLN A 1 92 ? -1.409 2.163 14.060 1.00 89.69 92 GLN A O 1
ATOM 727 N N . PHE A 1 93 ? -2.465 3.857 13.033 1.00 90.31 93 PHE A N 1
ATOM 728 C CA . PHE A 1 93 ? -1.757 3.809 11.764 1.00 90.31 93 PHE A CA 1
ATOM 729 C C . PHE A 1 93 ? -0.962 5.102 11.598 1.00 90.31 93 PHE A C 1
ATOM 731 O O . PHE A 1 93 ? -1.464 6.190 11.899 1.00 90.31 93 PHE A O 1
ATOM 738 N N . ARG A 1 94 ? 0.285 4.980 11.147 1.00 88.50 94 ARG A N 1
ATOM 739 C CA . ARG A 1 94 ? 1.172 6.104 10.843 1.00 88.50 94 ARG A CA 1
ATOM 740 C C . ARG A 1 94 ? 1.768 5.885 9.465 1.00 88.50 94 ARG A C 1
ATOM 742 O O . ARG A 1 94 ? 2.265 4.799 9.189 1.00 88.50 94 ARG A O 1
ATOM 749 N N . LEU A 1 95 ? 1.712 6.918 8.637 1.00 88.06 95 LEU A N 1
ATOM 750 C CA . LEU A 1 95 ? 2.316 6.939 7.315 1.00 88.06 95 LEU A CA 1
ATOM 751 C C . LEU A 1 95 ? 3.250 8.138 7.223 1.00 88.06 95 LEU A C 1
ATOM 753 O O . LEU A 1 95 ? 2.830 9.282 7.409 1.00 88.06 95 LEU A O 1
ATOM 757 N N . GLU A 1 96 ? 4.508 7.847 6.928 1.00 88.00 96 GLU A N 1
ATOM 758 C CA . GLU A 1 96 ? 5.565 8.821 6.678 1.00 88.00 96 GLU A CA 1
ATOM 759 C C . GLU A 1 96 ? 6.141 8.508 5.297 1.00 88.00 96 GLU A C 1
ATOM 761 O O . GLU A 1 96 ? 6.722 7.428 5.128 1.00 88.00 96 GLU A O 1
ATOM 766 N N . PRO A 1 97 ? 5.964 9.389 4.295 1.00 85.69 97 PRO A N 1
ATOM 767 C CA . PRO A 1 97 ? 6.410 9.112 2.935 1.00 85.69 97 PRO A CA 1
ATOM 768 C C . PRO A 1 97 ? 7.908 8.792 2.849 1.00 85.69 97 PRO A C 1
ATOM 770 O O . PRO A 1 97 ? 8.299 7.890 2.121 1.00 85.69 97 PRO A O 1
ATOM 773 N N . GLU A 1 98 ? 8.744 9.453 3.651 1.00 81.12 98 GLU A N 1
ATOM 774 C CA . GLU A 1 98 ? 10.200 9.247 3.651 1.00 81.12 98 GLU A CA 1
ATOM 775 C C . GLU A 1 98 ? 10.614 7.841 4.089 1.00 81.12 98 GLU A C 1
ATOM 777 O O . GLU A 1 98 ? 11.461 7.217 3.455 1.00 81.12 98 GLU A O 1
ATOM 782 N N . HIS A 1 99 ? 10.001 7.328 5.158 1.00 85.81 99 HIS A N 1
ATOM 783 C CA . HIS A 1 99 ? 10.353 6.022 5.714 1.00 85.81 99 HIS A CA 1
ATOM 784 C C . HIS A 1 99 ? 9.683 4.869 4.955 1.00 85.81 99 HIS A C 1
ATOM 786 O O . HIS A 1 99 ? 10.199 3.756 4.934 1.00 85.81 99 HIS A O 1
ATOM 792 N N . SER A 1 100 ? 8.525 5.120 4.339 1.00 86.88 100 SER A N 1
ATOM 793 C CA . SER A 1 100 ? 7.757 4.091 3.625 1.00 86.88 100 SER A CA 1
ATOM 794 C C . SER A 1 100 ? 8.011 4.063 2.117 1.00 86.88 100 SER A C 1
ATOM 796 O O . SER A 1 100 ? 7.529 3.154 1.454 1.00 86.88 100 SER A O 1
ATOM 798 N N . ALA A 1 101 ? 8.796 4.994 1.556 1.00 85.31 101 ALA A N 1
ATOM 799 C CA . ALA A 1 101 ? 9.031 5.109 0.110 1.00 85.31 101 ALA A CA 1
ATOM 800 C C . ALA A 1 101 ? 9.444 3.791 -0.567 1.00 85.31 101 ALA A C 1
ATOM 802 O O . ALA A 1 101 ? 8.970 3.487 -1.662 1.00 85.31 101 ALA A O 1
ATOM 803 N N . ALA A 1 102 ? 10.286 2.994 0.099 1.00 85.62 102 ALA A N 1
ATOM 804 C CA . ALA A 1 102 ? 10.727 1.693 -0.399 1.00 85.62 102 ALA A CA 1
ATOM 805 C C . ALA A 1 102 ? 9.577 0.672 -0.495 1.00 85.62 102 ALA A C 1
ATOM 807 O O . ALA A 1 102 ? 9.520 -0.086 -1.459 1.00 85.62 102 ALA A O 1
ATOM 808 N N . ASP A 1 103 ? 8.620 0.695 0.440 1.00 86.44 103 ASP A N 1
ATOM 809 C CA . ASP A 1 103 ? 7.432 -0.175 0.413 1.00 86.44 103 ASP A CA 1
ATOM 810 C C . ASP A 1 103 ? 6.511 0.166 -0.769 1.00 86.44 103 ASP A C 1
ATOM 812 O O . ASP A 1 103 ? 5.812 -0.698 -1.304 1.00 86.44 103 ASP A O 1
ATOM 816 N N . PHE A 1 104 ? 6.532 1.434 -1.195 1.00 85.31 104 PHE A N 1
ATOM 817 C CA . PHE A 1 104 ? 5.840 1.922 -2.387 1.00 85.31 104 PHE A CA 1
ATOM 818 C C . PHE A 1 104 ? 6.650 1.762 -3.673 1.00 85.31 104 PHE A C 1
ATOM 820 O O . PHE A 1 104 ? 6.162 2.154 -4.730 1.00 85.31 104 PHE A O 1
ATOM 827 N N . ASP A 1 105 ? 7.859 1.197 -3.614 1.00 87.25 105 ASP A N 1
ATOM 828 C CA . ASP A 1 105 ? 8.771 1.097 -4.759 1.00 87.25 105 ASP A CA 1
ATOM 829 C C . ASP A 1 105 ? 9.010 2.464 -5.436 1.00 87.25 105 ASP A C 1
ATOM 831 O O . ASP A 1 105 ? 9.106 2.574 -6.661 1.00 87.25 105 ASP A O 1
ATOM 835 N N . TYR A 1 106 ? 9.021 3.526 -4.617 1.00 87.19 106 TYR A N 1
ATOM 836 C CA . TYR A 1 106 ? 9.098 4.936 -5.019 1.00 87.19 106 TYR A CA 1
ATOM 837 C C . TYR A 1 106 ? 7.986 5.388 -5.989 1.00 87.19 106 TYR A C 1
ATOM 839 O O . TYR A 1 106 ? 8.105 6.420 -6.652 1.00 87.19 106 TYR A O 1
ATOM 847 N N . LEU A 1 107 ? 6.864 4.660 -6.056 1.00 86.69 107 LEU A N 1
ATOM 848 C CA . LEU A 1 107 ? 5.713 5.002 -6.891 1.00 86.69 107 LEU A CA 1
ATOM 849 C C . LEU A 1 107 ? 4.910 6.159 -6.288 1.00 86.69 107 LEU A C 1
ATOM 851 O O . LEU A 1 107 ? 3.991 5.962 -5.489 1.00 86.69 107 LEU A O 1
ATOM 855 N N . GLY A 1 108 ? 5.238 7.379 -6.701 1.00 86.81 108 GLY A N 1
ATOM 856 C CA . GLY A 1 108 ? 4.465 8.568 -6.352 1.00 86.81 108 GLY A CA 1
ATOM 857 C C . GLY A 1 108 ? 3.142 8.644 -7.114 1.00 86.81 108 GLY A C 1
ATOM 858 O O . GLY A 1 108 ? 3.030 8.187 -8.255 1.00 86.81 108 GLY A O 1
ATOM 859 N N . GLY A 1 109 ? 2.139 9.259 -6.495 1.00 84.88 109 GLY A N 1
ATOM 860 C CA . GLY A 1 109 ? 0.861 9.535 -7.134 1.00 84.88 109 GLY A CA 1
ATOM 861 C C . GLY A 1 109 ? -0.325 9.383 -6.200 1.00 84.88 109 GLY A C 1
ATOM 862 O O . GLY A 1 109 ? -0.222 9.480 -4.982 1.00 84.88 109 GLY A O 1
ATOM 863 N N . VAL A 1 110 ? -1.480 9.148 -6.808 1.00 83.94 110 VAL A N 1
ATOM 864 C CA . VAL A 1 110 ? -2.772 9.225 -6.137 1.00 83.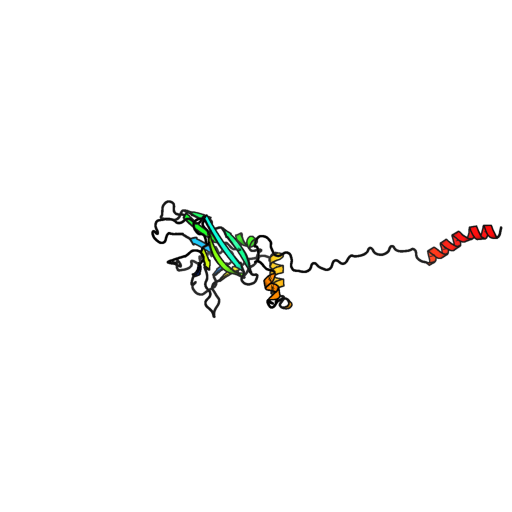94 110 VAL A CA 1
ATOM 865 C C . VAL A 1 110 ? -3.214 7.835 -5.678 1.00 83.94 110 VAL A C 1
ATOM 867 O O . VAL A 1 110 ? -3.347 6.915 -6.493 1.00 83.94 110 VAL A O 1
ATOM 870 N N . TYR A 1 111 ? -3.446 7.690 -4.375 1.00 85.56 111 TYR A N 1
ATOM 871 C CA . TYR A 1 111 ? -3.805 6.445 -3.707 1.00 85.56 111 TYR A CA 1
ATOM 872 C C . TYR A 1 111 ? -5.197 6.511 -3.079 1.00 85.56 111 TYR A C 1
ATOM 874 O O . TYR A 1 111 ? -5.533 7.418 -2.314 1.00 85.56 111 TYR A O 1
ATOM 882 N N . LYS A 1 112 ? -5.972 5.456 -3.333 1.00 84.25 112 LYS A N 1
ATOM 883 C CA . LYS A 1 112 ? -7.217 5.142 -2.635 1.00 84.25 112 LYS A CA 1
ATOM 884 C C . LYS A 1 112 ? -6.900 4.437 -1.320 1.00 84.25 112 LYS A C 1
ATOM 886 O O . LYS A 1 112 ? -6.155 3.459 -1.318 1.00 84.25 112 LYS A O 1
ATOM 891 N N . MET A 1 113 ? -7.528 4.876 -0.233 1.00 84.75 113 MET A N 1
ATOM 892 C CA . MET A 1 113 ? -7.318 4.337 1.111 1.00 84.75 113 MET A CA 1
ATOM 893 C C . MET A 1 113 ? -8.526 3.540 1.611 1.00 84.75 113 MET A C 1
ATOM 895 O O . MET A 1 113 ? -9.650 4.051 1.670 1.00 84.75 113 MET A O 1
ATOM 899 N N . GLU A 1 114 ? -8.289 2.289 1.995 1.00 84.12 114 GLU A N 1
ATOM 900 C CA . GLU A 1 114 ? -9.312 1.348 2.446 1.00 84.12 114 GLU A CA 1
ATOM 901 C C . GLU A 1 114 ? -8.886 0.730 3.785 1.00 84.12 114 GLU A C 1
ATOM 903 O O . GLU A 1 114 ? -7.910 -0.012 3.869 1.00 84.12 114 GLU A O 1
ATOM 908 N N . LEU A 1 115 ? -9.627 1.037 4.847 1.00 86.06 115 LEU A N 1
ATOM 909 C CA . LEU A 1 115 ? -9.493 0.372 6.135 1.00 86.06 115 LEU A CA 1
ATOM 910 C C . LEU A 1 115 ? -10.221 -0.971 6.077 1.00 86.06 115 LEU A C 1
ATOM 912 O O . LEU A 1 115 ? -11.405 -1.027 5.740 1.00 86.06 115 LEU A O 1
ATOM 916 N N . ILE A 1 116 ? -9.538 -2.031 6.488 1.00 87.00 116 ILE A N 1
ATOM 917 C CA . ILE A 1 116 ? -10.094 -3.373 6.616 1.00 87.00 116 ILE A CA 1
ATOM 918 C C . ILE A 1 116 ? -9.923 -3.804 8.070 1.00 87.00 116 ILE A C 1
ATOM 920 O O . ILE A 1 116 ? -8.805 -3.998 8.536 1.00 87.00 116 ILE A O 1
ATOM 924 N N . ALA A 1 117 ? -11.024 -3.962 8.797 1.00 85.00 117 ALA A N 1
ATOM 925 C CA . ALA A 1 117 ? -11.009 -4.489 10.159 1.00 85.00 117 ALA A CA 1
ATOM 926 C C . ALA A 1 117 ? -11.581 -5.911 10.170 1.00 85.00 117 ALA A C 1
ATOM 928 O O . ALA A 1 117 ? -12.713 -6.138 9.726 1.00 85.00 117 ALA A O 1
ATOM 929 N N . GLY A 1 118 ? -10.786 -6.861 10.665 1.00 78.19 118 GLY A N 1
ATOM 930 C CA . GLY A 1 118 ? -11.142 -8.271 10.789 1.00 78.19 118 GLY A CA 1
ATOM 931 C C . GLY A 1 118 ? -11.037 -8.747 12.235 1.00 78.19 118 GLY A C 1
ATOM 932 O O . GLY A 1 118 ? -10.111 -8.393 12.963 1.00 78.19 118 GLY A O 1
ATOM 933 N N . ASP A 1 119 ? -11.987 -9.574 12.652 1.00 74.19 119 ASP A N 1
ATOM 934 C CA . ASP A 1 119 ? -11.997 -10.181 13.978 1.00 74.19 119 ASP A CA 1
ATOM 935 C C . ASP A 1 119 ? -12.563 -11.598 13.900 1.00 74.19 119 ASP A C 1
ATOM 937 O O . ASP A 1 119 ? -13.366 -11.893 13.016 1.00 74.19 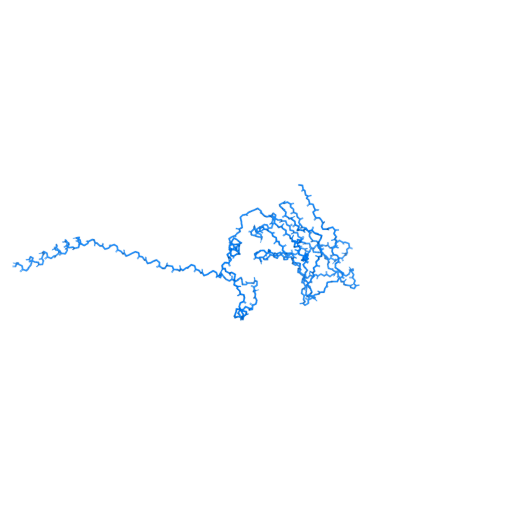119 ASP A O 1
ATOM 941 N N . THR 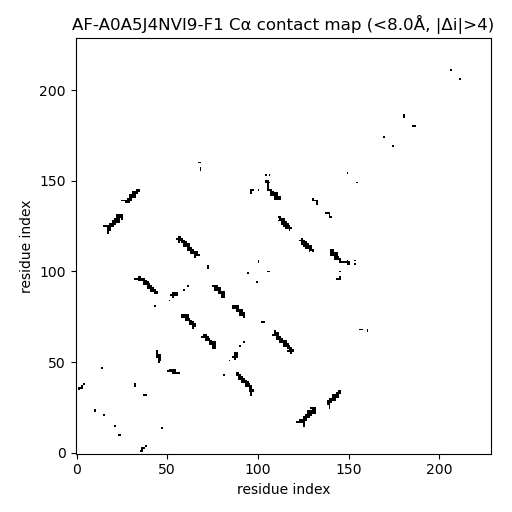A 1 120 ? -12.185 -12.467 14.835 1.00 66.25 120 THR A N 1
ATOM 942 C CA . THR A 1 120 ? -12.745 -13.826 14.941 1.00 66.25 120 THR A CA 1
ATOM 943 C C . THR A 1 120 ? -14.240 -13.799 15.258 1.00 66.25 120 THR A C 1
ATOM 945 O O . THR A 1 120 ? -14.965 -14.729 14.910 1.00 66.25 120 THR A O 1
ATOM 948 N N . LEU A 1 121 ? -14.713 -12.710 15.868 1.00 66.50 121 LEU A N 1
ATOM 949 C CA . LEU A 1 121 ? -16.114 -12.488 16.213 1.00 66.50 121 LEU A CA 1
ATOM 950 C C . LEU A 1 121 ? -16.995 -12.117 15.005 1.00 66.50 121 LEU A C 1
ATOM 952 O O . LEU A 1 121 ? -18.220 -12.213 15.098 1.00 66.50 121 LEU A O 1
ATOM 956 N N . PHE A 1 122 ? -16.414 -11.716 13.865 1.00 67.94 122 PHE A N 1
ATOM 957 C CA . PHE A 1 122 ? -17.170 -11.302 12.678 1.00 67.94 122 PHE A CA 1
ATOM 958 C C . PHE A 1 122 ? -16.879 -12.210 11.478 1.00 67.94 122 PHE A C 1
ATOM 960 O O . PHE A 1 122 ? -15.776 -12.232 10.947 1.00 67.94 122 PHE A O 1
ATOM 967 N N . ILE A 1 123 ? -17.912 -12.891 10.968 1.00 69.06 123 ILE A N 1
ATOM 968 C CA . ILE A 1 123 ? -17.818 -13.736 9.758 1.00 69.06 123 ILE A CA 1
ATOM 969 C C . ILE A 1 123 ? -17.424 -12.912 8.517 1.00 69.06 123 ILE A C 1
ATOM 971 O O . ILE A 1 123 ? -16.787 -13.425 7.600 1.00 69.06 123 ILE A O 1
ATOM 975 N N . LYS A 1 124 ? -17.821 -11.632 8.466 1.00 75.50 124 LYS A N 1
ATOM 976 C CA . LYS A 1 124 ? -17.492 -10.713 7.368 1.00 75.50 124 LYS A CA 1
ATOM 977 C C . LYS A 1 124 ? -16.616 -9.566 7.881 1.00 75.50 124 LYS A C 1
ATOM 979 O O . LYS A 1 124 ? -16.970 -8.974 8.900 1.00 75.50 124 LYS A O 1
ATOM 984 N N . PRO A 1 125 ? -15.536 -9.190 7.176 1.00 78.31 125 PRO A N 1
ATOM 985 C CA . PRO A 1 125 ? -14.731 -8.040 7.567 1.00 78.31 125 PRO A CA 1
ATOM 986 C C . PRO A 1 125 ? -15.506 -6.732 7.372 1.00 78.31 125 PRO A C 1
ATOM 988 O O . PRO A 1 125 ? -16.420 -6.638 6.544 1.00 78.31 125 PRO A O 1
ATOM 991 N N . ILE A 1 126 ? -15.133 -5.708 8.133 1.00 80.31 126 ILE A N 1
ATOM 992 C CA . ILE A 1 126 ? -15.614 -4.339 7.939 1.00 80.31 126 ILE A CA 1
ATOM 993 C C . ILE A 1 126 ? -14.653 -3.657 6.969 1.00 80.31 126 ILE A C 1
ATOM 995 O O . ILE A 1 126 ? -13.455 -3.592 7.241 1.00 80.31 126 ILE A O 1
ATOM 999 N N . ILE A 1 127 ? -15.178 -3.148 5.853 1.00 82.19 127 ILE A N 1
ATOM 1000 C CA . ILE A 1 127 ? -14.392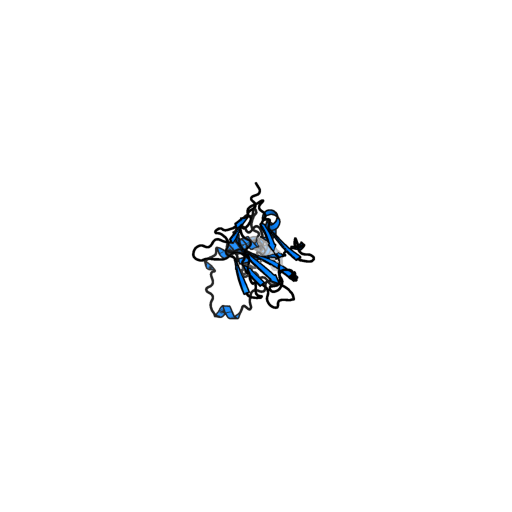 -2.431 4.846 1.00 82.19 127 ILE A CA 1
ATOM 1001 C C . ILE A 1 127 ? -14.879 -0.984 4.797 1.00 82.19 127 ILE A C 1
ATOM 1003 O O . ILE A 1 127 ? -16.045 -0.707 4.496 1.00 82.19 127 ILE A O 1
ATOM 1007 N N . TRP A 1 128 ? -13.980 -0.053 5.098 1.00 77.75 128 TRP A N 1
ATOM 1008 C CA . TRP A 1 128 ? -14.269 1.372 5.104 1.00 77.75 128 TRP A CA 1
ATOM 1009 C C . TRP A 1 128 ? -13.341 2.125 4.150 1.00 77.75 128 TRP A C 1
ATOM 1011 O O . TRP A 1 128 ? -12.129 2.183 4.328 1.00 77.75 128 TRP A O 1
ATOM 1021 N N . HIS A 1 129 ? -13.940 2.756 3.146 1.00 76.38 129 HIS A N 1
ATOM 1022 C CA . HIS A 1 129 ? -13.287 3.706 2.256 1.00 76.38 129 HIS A CA 1
ATOM 1023 C C . HIS A 1 129 ? -13.271 5.046 2.964 1.00 76.38 129 HIS A C 1
ATOM 1025 O O . HIS A 1 129 ? -14.301 5.716 3.103 1.00 76.38 129 HIS A O 1
ATOM 1031 N N . MET A 1 130 ? -12.096 5.412 3.460 1.00 61.53 130 MET A N 1
ATOM 1032 C CA . MET A 1 130 ? -11.946 6.619 4.265 1.00 61.53 130 MET A CA 1
ATOM 1033 C C . MET A 1 130 ? -12.098 7.898 3.437 1.00 61.53 130 MET A C 1
ATOM 1035 O O . MET A 1 130 ? -12.160 8.978 4.011 1.00 61.53 130 MET A O 1
ATOM 1039 N N . LEU A 1 131 ? -12.196 7.780 2.109 1.00 60.88 131 LEU A N 1
ATOM 1040 C CA . LEU A 1 131 ? -12.399 8.892 1.198 1.00 60.88 131 LEU A CA 1
ATOM 1041 C C . LEU A 1 131 ? -13.466 8.520 0.154 1.00 60.88 131 LEU A C 1
ATOM 1043 O O . LEU A 1 131 ? -13.421 7.438 -0.440 1.00 60.88 131 LEU A O 1
ATOM 1047 N N . CYS A 1 132 ? -14.477 9.380 0.000 1.00 46.47 132 CYS A N 1
ATOM 1048 C CA . CYS A 1 132 ? -15.634 9.158 -0.867 1.00 46.47 132 CYS A CA 1
ATOM 1049 C C . CYS A 1 132 ? -15.611 10.029 -2.124 1.00 46.47 132 CYS A C 1
ATOM 1051 O O . CYS A 1 132 ? -15.284 11.211 -2.101 1.00 46.47 132 CYS A O 1
ATOM 1053 N N . ILE A 1 133 ? -16.081 9.400 -3.195 1.00 42.25 133 ILE A N 1
ATOM 1054 C CA . ILE A 1 133 ? -16.324 9.899 -4.541 1.00 42.25 133 ILE A CA 1
ATOM 1055 C C . ILE A 1 133 ? -17.677 10.632 -4.556 1.00 42.25 133 ILE A C 1
ATOM 1057 O O . ILE A 1 133 ? -18.691 10.037 -4.189 1.00 42.25 133 ILE A O 1
ATOM 1061 N N . HIS A 1 134 ? -17.718 11.885 -5.016 1.00 39.22 134 HIS A N 1
ATOM 1062 C CA . HIS A 1 134 ? -18.937 12.492 -5.560 1.00 39.22 134 HIS A CA 1
ATOM 1063 C C . HIS A 1 134 ? -18.672 12.863 -7.030 1.00 39.22 134 HIS A C 1
ATOM 1065 O O . HIS A 1 134 ? -17.853 13.745 -7.290 1.00 39.22 134 HIS A O 1
ATOM 1071 N N . PRO A 1 135 ? -19.298 12.195 -8.016 1.00 40.72 135 PRO A N 1
ATOM 1072 C CA . PRO A 1 135 ? -19.237 12.659 -9.403 1.00 40.72 135 PRO A CA 1
ATOM 1073 C C . PRO A 1 135 ? -19.977 14.008 -9.500 1.00 40.72 135 PRO A C 1
ATOM 1075 O O . PRO A 1 135 ? -21.050 14.119 -8.911 1.00 40.72 135 PRO A O 1
ATOM 1078 N N . PRO A 1 136 ? -19.454 15.042 -10.193 1.00 47.78 136 PRO A N 1
ATOM 1079 C CA . PRO A 1 136 ? -18.506 14.978 -11.311 1.00 47.78 136 PRO A CA 1
ATOM 1080 C C . PRO A 1 136 ? -17.063 15.426 -10.997 1.00 47.78 136 PRO A C 1
ATOM 1082 O O . PRO A 1 136 ? -16.242 15.470 -11.908 1.00 47.78 136 PRO A O 1
ATOM 1085 N N . LEU A 1 137 ? -16.729 15.757 -9.747 1.00 42.84 137 LEU A N 1
ATOM 1086 C CA . LEU A 1 137 ? -15.408 16.274 -9.364 1.00 42.84 137 LEU A CA 1
ATOM 1087 C C . LEU A 1 137 ? -14.738 15.313 -8.378 1.00 42.84 137 LEU A C 1
ATOM 1089 O O . LEU A 1 137 ? -14.988 15.328 -7.175 1.00 42.84 137 LEU A O 1
ATOM 1093 N N . ILE A 1 138 ? -13.894 14.443 -8.930 1.00 41.44 138 ILE A N 1
ATOM 1094 C CA . ILE A 1 138 ? -12.991 13.562 -8.186 1.00 41.44 138 ILE A CA 1
ATOM 1095 C C . ILE A 1 138 ? -12.006 14.454 -7.433 1.00 41.44 138 ILE A C 1
ATOM 1097 O O . ILE A 1 138 ? -11.210 15.116 -8.088 1.00 41.44 138 ILE A O 1
ATOM 1101 N N . GLN A 1 139 ? -12.040 14.474 -6.098 1.00 45.88 139 GLN A N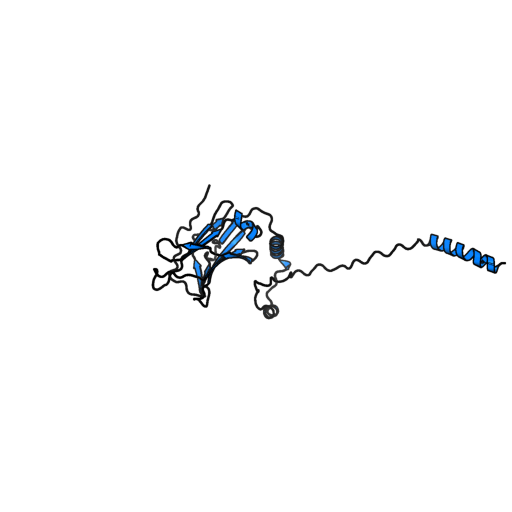 1
ATOM 1102 C CA . GLN A 1 139 ? -10.862 14.799 -5.282 1.00 45.88 139 GLN A CA 1
ATOM 1103 C C . GLN A 1 139 ? -11.132 14.566 -3.796 1.00 45.88 139 GLN A C 1
ATOM 1105 O O . GLN A 1 139 ? -11.488 15.468 -3.037 1.00 45.88 139 GLN A O 1
ATOM 1110 N N . ALA A 1 140 ? -10.920 13.321 -3.396 1.00 50.94 140 ALA A N 1
ATOM 1111 C CA . ALA A 1 140 ? -10.468 12.988 -2.059 1.00 50.94 140 ALA A CA 1
ATOM 1112 C C . ALA A 1 140 ? -9.668 11.692 -2.207 1.00 50.94 140 ALA A C 1
ATOM 1114 O O . ALA A 1 140 ? -10.192 10.596 -2.057 1.00 50.94 140 ALA A O 1
ATOM 1115 N N . ASP A 1 141 ? -8.405 11.836 -2.576 1.00 69.44 141 ASP A N 1
ATOM 1116 C CA . ASP A 1 141 ? -7.427 10.758 -2.617 1.00 69.44 141 ASP A CA 1
ATOM 1117 C C . ASP A 1 141 ? -6.183 11.218 -1.854 1.00 69.44 141 ASP A C 1
ATOM 1119 O O . ASP A 1 141 ? -5.995 12.418 -1.640 1.00 69.44 141 ASP A O 1
ATOM 1123 N N . VAL A 1 142 ? -5.339 10.285 -1.421 1.00 77.94 142 VAL A N 1
ATOM 1124 C CA . VAL A 1 142 ? -4.044 10.648 -0.843 1.00 77.94 142 VAL A CA 1
ATOM 1125 C C . VAL A 1 142 ? -3.018 10.724 -1.955 1.00 77.94 142 VAL A C 1
ATOM 1127 O O . VAL A 1 142 ? -2.755 9.726 -2.621 1.00 77.94 142 VAL A O 1
ATOM 1130 N N . ASN A 1 143 ? -2.441 11.899 -2.156 1.00 83.88 143 ASN A N 1
ATOM 1131 C CA . ASN A 1 143 ? -1.368 12.086 -3.115 1.00 83.88 143 ASN A CA 1
ATOM 1132 C C . ASN A 1 143 ? -0.029 11.957 -2.384 1.00 83.88 143 ASN A C 1
ATOM 1134 O O . ASN A 1 143 ? 0.308 12.789 -1.542 1.00 83.88 143 ASN A O 1
ATOM 1138 N N . LEU A 1 144 ? 0.698 10.877 -2.664 1.00 85.50 144 LEU A N 1
ATOM 1139 C CA . LEU A 1 144 ? 1.999 10.591 -2.069 1.00 85.50 144 LEU A CA 1
ATOM 1140 C C . LEU A 1 144 ? 3.099 11.056 -3.013 1.00 85.50 144 LEU A C 1
ATOM 1142 O O . LEU A 1 144 ? 3.170 10.601 -4.159 1.00 85.50 144 LEU A O 1
ATOM 1146 N N . HIS A 1 145 ? 3.978 11.920 -2.515 1.00 84.12 145 HIS A N 1
ATOM 1147 C CA . HIS A 1 145 ? 5.163 12.339 -3.246 1.00 84.12 145 HIS A CA 1
ATOM 1148 C C . HIS A 1 145 ? 6.409 11.643 -2.689 1.00 84.12 145 HIS A C 1
ATOM 1150 O O . HIS A 1 145 ? 6.756 11.803 -1.519 1.00 84.12 145 HIS A O 1
ATOM 1156 N N . PHE A 1 146 ? 7.109 10.897 -3.545 1.00 85.31 146 PHE A N 1
ATOM 1157 C CA . PHE A 1 146 ? 8.376 10.245 -3.215 1.00 85.31 146 PHE A CA 1
ATOM 1158 C C . PHE A 1 146 ? 9.502 10.809 -4.076 1.00 85.31 146 PHE A C 1
ATOM 1160 O O . PHE A 1 146 ? 9.297 11.172 -5.232 1.00 85.31 146 PHE A O 1
ATOM 1167 N N . THR A 1 147 ? 10.708 10.855 -3.517 1.00 75.50 147 THR A N 1
ATOM 1168 C CA . THR A 1 147 ? 11.934 11.155 -4.261 1.00 75.50 147 THR A CA 1
ATOM 1169 C C . THR A 1 147 ? 12.716 9.867 -4.467 1.00 75.50 147 THR A C 1
ATOM 1171 O O . THR A 1 147 ? 13.219 9.296 -3.501 1.00 75.50 147 THR A O 1
ATOM 1174 N N . GLY A 1 148 ? 12.801 9.404 -5.710 1.00 74.00 148 GLY A N 1
ATOM 1175 C CA . GLY A 1 148 ? 13.537 8.200 -6.090 1.00 74.00 148 GLY A CA 1
ATOM 1176 C C . GLY A 1 148 ? 13.116 7.694 -7.466 1.00 74.00 148 GLY A C 1
ATOM 1177 O O . GLY A 1 148 ? 12.064 8.079 -7.975 1.00 74.00 148 GLY A O 1
ATOM 1178 N N . GLU A 1 149 ? 13.948 6.846 -8.066 1.00 75.00 149 GLU A N 1
ATOM 1179 C CA . GLU A 1 149 ? 13.592 6.156 -9.305 1.00 75.00 149 GLU A CA 1
ATOM 1180 C C . GLU A 1 149 ? 12.608 5.018 -8.993 1.00 75.00 149 GLU A C 1
ATOM 1182 O O . GLU A 1 149 ? 12.860 4.247 -8.061 1.00 75.00 149 GLU A O 1
ATOM 1187 N N . PRO A 1 150 ? 11.503 4.883 -9.749 1.00 73.88 150 PRO A N 1
ATOM 1188 C CA . PRO A 1 150 ? 10.566 3.786 -9.554 1.00 73.88 150 PRO A CA 1
ATOM 1189 C C . PRO A 1 150 ? 11.261 2.453 -9.832 1.00 73.88 150 PRO A C 1
ATOM 1191 O O . PRO A 1 150 ? 11.988 2.317 -10.822 1.00 73.88 150 PRO A O 1
ATOM 1194 N N . GLY A 1 151 ? 11.022 1.445 -8.995 1.00 75.38 151 GLY A N 1
ATOM 1195 C CA . GLY A 1 151 ? 11.623 0.134 -9.217 1.00 75.38 151 GLY A CA 1
ATOM 1196 C C . GLY A 1 151 ? 11.150 -0.531 -10.505 1.00 75.38 151 GLY A C 1
ATOM 1197 O O . GLY A 1 151 ? 10.172 -0.138 -11.146 1.00 75.38 151 GLY A O 1
ATOM 1198 N N . SER A 1 152 ? 11.882 -1.566 -10.920 1.00 74.06 152 SER A N 1
ATOM 1199 C CA . SER A 1 152 ? 11.703 -2.202 -12.235 1.00 74.06 152 SER A CA 1
ATOM 1200 C C . SER A 1 152 ? 10.280 -2.719 -12.493 1.00 74.06 152 SER A C 1
ATOM 1202 O O . SER A 1 152 ? 9.770 -2.604 -13.610 1.00 74.06 152 SER A O 1
ATOM 1204 N N . ASP A 1 153 ? 9.610 -3.229 -11.458 1.00 71.38 153 ASP A N 1
ATOM 1205 C CA . ASP A 1 153 ? 8.230 -3.710 -11.524 1.00 71.38 153 ASP A CA 1
ATOM 1206 C C . ASP A 1 153 ? 7.233 -2.557 -11.686 1.00 71.38 153 ASP A C 1
ATOM 1208 O O . ASP A 1 153 ? 6.290 -2.644 -12.480 1.00 71.38 153 ASP A O 1
ATOM 1212 N N . THR A 1 154 ? 7.455 -1.456 -10.973 1.00 73.81 154 THR A N 1
ATOM 1213 C CA . THR A 1 154 ? 6.665 -0.230 -11.096 1.00 73.81 154 THR A CA 1
ATOM 1214 C C . THR A 1 154 ? 6.849 0.412 -12.467 1.00 73.81 154 THR A C 1
ATOM 1216 O O . THR A 1 154 ? 5.862 0.701 -13.150 1.00 73.81 154 THR A O 1
ATOM 1219 N N . ALA A 1 155 ? 8.095 0.561 -12.921 1.00 74.44 155 ALA A N 1
ATOM 1220 C CA . ALA A 1 155 ? 8.433 1.077 -14.244 1.00 74.44 155 ALA A CA 1
ATOM 1221 C C . ALA A 1 155 ? 7.782 0.239 -15.354 1.00 74.44 155 ALA A C 1
ATOM 1223 O O . ALA A 1 155 ? 7.205 0.779 -16.301 1.00 74.44 155 ALA A O 1
ATOM 1224 N N . ARG A 1 156 ? 7.788 -1.091 -15.203 1.00 71.75 156 ARG A N 1
ATOM 1225 C CA . ARG A 1 156 ? 7.105 -2.002 -16.123 1.00 71.75 156 ARG A CA 1
ATOM 1226 C C . ARG A 1 156 ? 5.593 -1.774 -16.149 1.00 71.75 156 ARG A C 1
ATOM 1228 O O . ARG A 1 156 ? 5.028 -1.699 -17.236 1.00 71.75 156 ARG A O 1
ATOM 1235 N N . ARG A 1 157 ? 4.930 -1.652 -14.994 1.00 68.44 157 ARG A N 1
ATOM 1236 C CA . ARG A 1 157 ? 3.473 -1.410 -14.926 1.00 68.44 157 ARG A CA 1
ATOM 1237 C C . ARG A 1 157 ? 3.085 -0.051 -15.507 1.00 68.44 157 ARG A C 1
ATOM 1239 O O . ARG A 1 157 ? 2.069 0.051 -16.188 1.00 68.44 157 ARG A O 1
ATOM 1246 N N . LEU A 1 158 ? 3.902 0.978 -15.283 1.00 74.38 158 LEU A N 1
ATOM 1247 C CA . LEU A 1 158 ? 3.722 2.295 -15.900 1.00 74.38 158 LEU A CA 1
ATOM 1248 C C . LEU A 1 158 ? 3.863 2.227 -17.429 1.00 74.38 158 LEU A C 1
ATOM 1250 O O . LEU A 1 158 ? 3.052 2.816 -18.143 1.00 74.38 158 LEU A O 1
ATOM 1254 N N . ALA A 1 159 ? 4.839 1.469 -17.939 1.00 71.62 159 ALA A N 1
ATOM 1255 C CA . ALA A 1 159 ? 5.003 1.239 -19.373 1.00 71.62 159 ALA A CA 1
ATOM 1256 C C . ALA A 1 159 ? 3.831 0.445 -19.980 1.00 71.62 159 ALA A C 1
ATOM 1258 O O . ALA A 1 159 ? 3.346 0.797 -21.052 1.00 71.62 159 ALA A O 1
ATOM 1259 N N . GLU A 1 160 ? 3.340 -0.589 -19.286 1.00 69.56 160 GLU A N 1
ATOM 1260 C CA . GLU A 1 160 ? 2.170 -1.375 -19.706 1.00 69.56 160 GLU A CA 1
ATOM 1261 C C . GLU A 1 160 ? 0.879 -0.533 -19.729 1.00 69.56 160 GLU A C 1
ATOM 1263 O O . GLU A 1 160 ? 0.039 -0.739 -20.601 1.00 69.56 160 GLU A O 1
ATOM 1268 N N . MET A 1 161 ? 0.728 0.439 -18.823 1.00 62.53 161 MET A N 1
ATOM 1269 C CA . MET A 1 161 ? -0.424 1.350 -18.795 1.00 62.53 161 MET A CA 1
ATOM 1270 C C . MET A 1 161 ? -0.435 2.342 -19.968 1.00 62.53 161 MET A C 1
ATOM 1272 O O . MET A 1 161 ? -1.501 2.644 -20.502 1.00 62.53 161 MET A O 1
ATOM 1276 N N . ASN A 1 162 ? 0.730 2.860 -20.364 1.00 65.94 162 ASN A N 1
ATOM 1277 C CA . ASN A 1 162 ? 0.832 3.828 -21.461 1.00 65.94 162 ASN A CA 1
ATOM 1278 C C . ASN A 1 162 ? 0.702 3.174 -22.855 1.00 65.94 162 ASN A C 1
ATOM 1280 O O . ASN A 1 162 ? 0.532 3.879 -23.850 1.00 65.94 162 ASN A O 1
ATOM 1284 N N . ASP A 1 163 ? 0.750 1.840 -22.944 1.00 63.22 163 ASP A N 1
ATOM 1285 C CA . ASP A 1 163 ? 0.596 1.083 -24.191 1.00 63.22 163 ASP A CA 1
ATOM 1286 C C . ASP A 1 163 ? -0.892 0.839 -24.528 1.00 63.22 163 ASP A C 1
ATOM 1288 O O . ASP A 1 163 ? -1.471 -0.220 -24.262 1.00 63.22 163 ASP A O 1
ATOM 1292 N N . VAL A 1 164 ? -1.526 1.842 -25.150 1.00 57.88 164 VAL A N 1
AT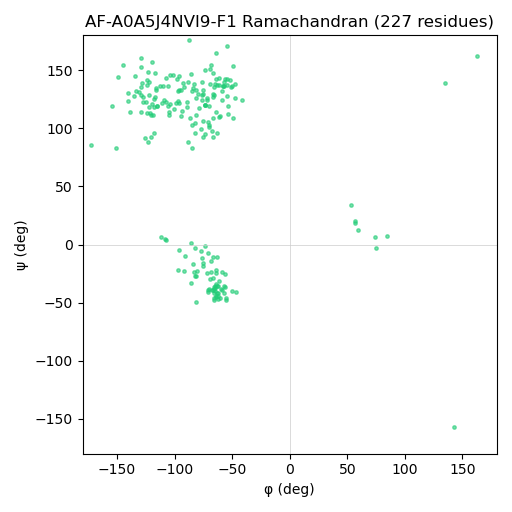OM 1293 C CA . VAL A 1 164 ? -2.946 1.822 -25.570 1.00 57.88 164 VAL A CA 1
ATOM 1294 C C . VAL A 1 164 ? -3.259 0.671 -26.541 1.00 57.88 164 VAL A C 1
ATOM 1296 O O . VAL A 1 164 ? -4.395 0.196 -26.590 1.00 57.88 164 VAL A O 1
ATOM 1299 N N . SER A 1 165 ? -2.260 0.144 -27.259 1.00 56.06 165 SER A N 1
ATOM 1300 C CA . SER A 1 165 ? -2.442 -0.952 -28.224 1.00 56.06 165 SER A CA 1
ATOM 1301 C C . SER A 1 165 ? -2.838 -2.291 -27.578 1.00 56.06 165 SER A C 1
ATOM 1303 O O . SER A 1 165 ? -3.252 -3.223 -28.271 1.00 56.06 165 SER A O 1
ATOM 1305 N N . ARG A 1 166 ? -2.757 -2.394 -26.243 1.00 51.25 166 ARG A N 1
ATOM 1306 C CA . ARG A 1 166 ? -3.053 -3.611 -25.470 1.00 51.25 166 ARG A CA 1
ATOM 1307 C C . ARG A 1 166 ? -4.350 -3.561 -24.665 1.00 51.25 166 ARG A C 1
ATOM 1309 O O . ARG A 1 166 ? -4.631 -4.528 -23.951 1.00 51.25 166 ARG A O 1
ATOM 1316 N N . GLN A 1 167 ? -5.156 -2.500 -24.771 1.00 47.44 167 GLN A N 1
ATOM 1317 C CA . GLN A 1 167 ? -6.475 -2.450 -24.128 1.00 47.44 167 GLN A CA 1
ATOM 1318 C C . GLN A 1 167 ? -7.386 -3.546 -24.705 1.00 47.44 167 GLN A C 1
ATOM 1320 O O . GLN A 1 167 ? -8.007 -3.398 -25.754 1.00 47.44 167 GLN A O 1
ATOM 1325 N N . ARG A 1 168 ? -7.454 -4.693 -24.021 1.00 52.72 168 ARG A N 1
ATOM 1326 C CA . ARG A 1 168 ? -8.339 -5.794 -24.404 1.00 52.72 168 ARG A CA 1
ATOM 1327 C C . ARG A 1 168 ? -9.777 -5.429 -24.058 1.00 52.72 168 ARG A C 1
ATOM 1329 O O . ARG A 1 168 ? -10.116 -5.258 -22.890 1.00 52.72 168 ARG A O 1
ATOM 1336 N N . THR A 1 169 ? -10.637 -5.397 -25.070 1.00 44.88 169 THR A N 1
ATOM 1337 C CA . THR A 1 169 ? -12.089 -5.449 -24.891 1.00 44.88 169 THR A CA 1
ATOM 1338 C C . THR A 1 169 ? -12.420 -6.756 -24.159 1.00 44.88 169 THR A C 1
ATOM 1340 O O . THR A 1 169 ? -12.000 -7.825 -24.622 1.00 44.88 169 THR A O 1
ATOM 1343 N N . PRO A 1 170 ? -13.120 -6.725 -23.011 1.00 42.62 170 PRO A N 1
ATOM 1344 C CA . PRO A 1 170 ? -13.450 -7.939 -22.279 1.00 42.62 170 PRO A CA 1
ATOM 1345 C C . PRO A 1 170 ? -14.441 -8.759 -23.110 1.00 42.62 170 PRO A C 1
ATOM 1347 O O . PRO A 1 170 ? -15.638 -8.493 -23.137 1.00 42.62 170 PRO A O 1
ATOM 1350 N N . THR A 1 171 ? -13.937 -9.753 -23.835 1.00 45.53 171 THR A N 1
ATOM 1351 C CA . THR A 1 171 ? -14.770 -10.718 -24.551 1.00 45.53 171 THR A CA 1
ATOM 1352 C C . THR A 1 171 ? -15.203 -11.821 -23.594 1.00 45.53 171 THR A C 1
ATOM 1354 O O . THR A 1 171 ? -14.420 -12.337 -22.796 1.00 45.53 171 THR A O 1
ATOM 1357 N N . VAL A 1 172 ? -16.473 -12.211 -23.695 1.00 52.72 172 VAL A N 1
ATOM 1358 C CA . VAL A 1 172 ? -17.151 -13.182 -22.816 1.00 52.72 172 VAL A CA 1
ATOM 1359 C C . VAL A 1 172 ? -16.430 -14.544 -22.765 1.00 52.72 172 VAL A C 1
ATOM 1361 O O . VAL A 1 172 ? -16.482 -15.243 -21.756 1.00 52.72 172 VAL A O 1
ATOM 1364 N N . ALA A 1 173 ? -15.670 -14.898 -23.807 1.00 48.81 173 ALA A N 1
ATOM 1365 C CA . ALA A 1 173 ? -14.843 -16.106 -23.842 1.00 48.81 173 ALA A CA 1
ATOM 1366 C C . ALA A 1 173 ? -13.639 -16.074 -22.871 1.00 48.81 173 ALA A C 1
ATOM 1368 O O . ALA A 1 173 ? -13.163 -17.131 -22.455 1.00 48.81 173 ALA A O 1
ATOM 1369 N N . ALA A 1 174 ? -13.161 -14.889 -22.471 1.00 47.59 174 ALA A N 1
ATOM 1370 C CA . ALA A 1 174 ? -12.076 -14.732 -21.500 1.00 47.59 174 ALA A CA 1
ATOM 1371 C C . ALA A 1 174 ? -12.557 -14.850 -20.040 1.00 47.59 174 ALA A C 1
ATOM 1373 O O . ALA A 1 174 ? -11.798 -15.315 -19.191 1.00 47.59 174 ALA A O 1
ATOM 1374 N N . MET A 1 175 ? -13.826 -14.525 -19.752 1.00 46.44 175 MET A N 1
ATOM 1375 C CA . MET A 1 175 ? -14.393 -14.587 -18.393 1.00 46.44 175 MET A CA 1
ATOM 1376 C C . MET A 1 175 ? -14.442 -16.007 -17.804 1.00 46.44 175 MET A C 1
ATOM 1378 O O . MET A 1 175 ? -14.451 -16.160 -16.587 1.00 46.44 175 MET A O 1
ATOM 1382 N N . LYS A 1 176 ? -14.422 -17.064 -18.630 1.00 48.22 176 LYS A N 1
ATOM 1383 C CA . LYS A 1 176 ? -14.484 -18.458 -18.146 1.00 48.22 176 LYS A CA 1
ATOM 1384 C C . LYS A 1 176 ? -13.144 -19.053 -17.680 1.00 48.22 176 LYS A C 1
ATOM 1386 O O . LYS A 1 176 ? -13.152 -20.178 -17.192 1.00 48.22 176 LYS A O 1
ATOM 1391 N N . ARG A 1 177 ? -12.008 -18.343 -17.789 1.00 46.41 177 ARG A N 1
ATOM 1392 C CA . ARG A 1 177 ? -10.692 -18.839 -17.309 1.00 46.41 177 ARG A CA 1
ATOM 1393 C C . ARG A 1 177 ? -10.102 -18.101 -16.106 1.00 46.41 177 ARG A C 1
ATOM 1395 O O . ARG A 1 177 ? -8.982 -18.411 -15.719 1.00 46.41 177 ARG A O 1
ATOM 1402 N N . SER A 1 178 ? -10.825 -17.179 -15.480 1.00 42.03 178 SER A N 1
ATOM 1403 C CA . SER A 1 178 ? -10.335 -16.498 -14.278 1.00 42.03 178 SER A CA 1
ATOM 1404 C C . SER A 1 178 ? -11.301 -16.680 -13.112 1.00 42.03 178 SER A C 1
ATOM 1406 O O . SER A 1 178 ? -12.166 -15.841 -12.865 1.00 42.03 178 SER A O 1
ATOM 1408 N N . LEU A 1 179 ? -11.108 -17.763 -12.356 1.00 44.47 179 LEU A N 1
ATOM 1409 C CA . LEU A 1 179 ? -11.272 -17.663 -10.907 1.00 44.47 179 LEU A CA 1
ATOM 1410 C C . LEU A 1 179 ? -10.272 -16.581 -10.448 1.00 44.47 179 LEU A C 1
ATOM 1412 O O . LEU A 1 179 ? -9.151 -16.557 -10.950 1.00 44.47 179 LEU A O 1
ATOM 1416 N N . GLY A 1 180 ? -10.726 -15.633 -9.628 1.00 50.44 180 GLY A N 1
ATOM 1417 C CA . GLY A 1 180 ? -10.124 -14.304 -9.452 1.00 50.44 180 GLY A CA 1
ATOM 1418 C C . GLY A 1 180 ? -8.627 -14.234 -9.089 1.00 50.44 180 GLY A C 1
ATOM 1419 O O . GLY A 1 180 ? -7.996 -15.245 -8.776 1.00 50.44 180 GLY A O 1
ATOM 1420 N N . PRO A 1 181 ? -8.042 -13.020 -9.117 1.00 47.66 181 PRO A N 1
ATOM 1421 C CA . PRO A 1 181 ? -6.625 -12.812 -8.837 1.00 47.66 181 PRO A CA 1
ATOM 1422 C C . PRO A 1 181 ? -6.309 -13.275 -7.411 1.00 47.66 181 PRO A C 1
ATOM 1424 O O . PRO A 1 181 ? -6.755 -12.680 -6.434 1.00 47.66 181 PRO A O 1
ATOM 1427 N N . SER A 1 182 ? -5.556 -14.364 -7.291 1.00 44.00 182 SER A N 1
ATOM 1428 C CA . SER A 1 182 ? -5.030 -14.821 -6.009 1.00 44.00 182 SER A CA 1
ATOM 1429 C C . SER A 1 182 ? -3.821 -13.955 -5.665 1.00 44.00 182 SER A C 1
ATOM 1431 O O . SER A 1 182 ? -2.829 -13.972 -6.387 1.00 44.00 182 SER A O 1
ATOM 1433 N N . SER A 1 183 ? -3.883 -13.206 -4.564 1.00 52.69 183 SER A N 1
ATOM 1434 C CA . SER A 1 183 ? -2.800 -12.324 -4.092 1.00 52.69 183 SER A CA 1
ATOM 1435 C C . SER A 1 183 ? -1.499 -13.056 -3.722 1.00 52.69 183 SER A C 1
ATOM 1437 O O . SER A 1 183 ? -0.479 -12.410 -3.517 1.00 52.69 183 SER A O 1
ATOM 1439 N N . LEU A 1 184 ? -1.524 -14.392 -3.648 1.00 47.34 184 LEU A N 1
ATOM 1440 C CA . LEU A 1 184 ? -0.377 -15.245 -3.314 1.00 47.34 184 LEU A CA 1
ATOM 1441 C C . LEU A 1 184 ? 0.421 -15.737 -4.530 1.00 47.34 184 LEU A C 1
ATOM 1443 O O . LEU A 1 184 ? 1.589 -16.081 -4.389 1.00 47.34 184 LEU A O 1
ATOM 1447 N N . ILE A 1 185 ? -0.183 -15.768 -5.719 1.00 50.78 185 ILE A N 1
ATOM 1448 C CA . ILE A 1 185 ? 0.495 -16.127 -6.967 1.00 50.78 185 ILE A CA 1
ATOM 1449 C C . ILE A 1 185 ? 0.251 -14.969 -7.921 1.00 50.78 185 ILE A C 1
ATOM 1451 O O . ILE A 1 185 ? -0.766 -14.915 -8.613 1.00 50.78 185 ILE A O 1
ATOM 1455 N N . GLY A 1 186 ? 1.181 -14.010 -7.916 1.00 49.50 186 GLY A N 1
ATOM 1456 C CA . GLY A 1 186 ? 1.211 -12.953 -8.918 1.00 49.50 186 GLY A CA 1
ATOM 1457 C C . GLY A 1 186 ? 1.061 -13.572 -10.305 1.00 49.50 186 GLY A C 1
ATOM 1458 O O . GLY A 1 186 ? 1.629 -14.631 -10.583 1.00 49.50 186 GLY A O 1
ATOM 1459 N N . THR A 1 187 ? 0.260 -12.948 -11.169 1.00 56.31 187 THR A N 1
ATOM 1460 C CA . THR A 1 187 ? 0.163 -13.373 -12.564 1.00 56.31 187 THR A CA 1
ATOM 1461 C C . THR A 1 187 ? 1.579 -13.408 -13.119 1.00 56.31 187 THR A C 1
ATOM 1463 O O . THR A 1 187 ? 2.225 -12.361 -13.212 1.00 56.31 187 THR A O 1
ATOM 1466 N N . GLY A 1 188 ? 2.079 -14.610 -13.424 1.00 56.00 188 GLY A N 1
ATOM 1467 C CA . GLY A 1 188 ? 3.392 -14.779 -14.033 1.00 56.00 188 GLY A CA 1
ATOM 1468 C C . GLY A 1 188 ? 3.530 -13.847 -15.243 1.00 56.00 188 GLY A C 1
ATOM 1469 O O . GLY A 1 188 ? 2.515 -13.454 -15.823 1.00 56.00 188 GLY A O 1
ATOM 1470 N N . PRO A 1 189 ? 4.756 -13.446 -15.616 1.00 54.81 189 PRO A N 1
ATOM 1471 C CA . PRO A 1 189 ? 4.984 -12.450 -16.655 1.00 54.81 189 PRO A CA 1
ATOM 1472 C C . PRO A 1 189 ? 4.169 -12.774 -17.916 1.00 54.81 189 PRO A C 1
ATOM 1474 O O . PRO A 1 189 ? 4.453 -13.725 -18.633 1.00 54.81 189 PRO A O 1
ATOM 1477 N N . THR A 1 190 ? 3.136 -11.968 -18.169 1.00 60.12 190 THR A N 1
ATOM 1478 C CA . THR A 1 190 ? 2.221 -12.093 -19.319 1.00 60.12 190 THR A CA 1
ATOM 1479 C C . THR A 1 190 ? 2.841 -11.572 -20.613 1.00 60.12 190 THR A C 1
ATOM 1481 O O . THR A 1 190 ? 2.263 -11.709 -21.691 1.00 60.12 190 THR A O 1
ATOM 1484 N N . LYS A 1 191 ? 4.035 -10.976 -20.522 1.00 63.06 191 LYS A N 1
ATOM 1485 C CA . LYS A 1 191 ? 4.857 -10.655 -21.679 1.00 63.06 191 LYS A CA 1
ATOM 1486 C C . LYS A 1 191 ? 5.435 -11.967 -22.201 1.00 63.06 191 LYS A C 1
ATOM 1488 O O . LYS A 1 191 ? 6.143 -12.655 -21.466 1.00 63.06 191 LYS A O 1
ATOM 1493 N N . ALA A 1 192 ? 5.128 -12.299 -23.456 1.00 62.94 192 ALA A N 1
ATOM 1494 C CA . ALA A 1 192 ? 5.833 -13.360 -24.161 1.00 62.94 192 ALA A CA 1
ATOM 1495 C C . ALA A 1 192 ? 7.336 -13.128 -23.963 1.00 62.94 192 ALA A C 1
ATOM 1497 O O . ALA A 1 192 ? 7.823 -12.010 -24.169 1.00 62.94 192 ALA A O 1
ATOM 1498 N N . LYS A 1 193 ? 8.041 -14.151 -23.468 1.00 67.69 193 LYS A N 1
ATOM 1499 C CA . LYS A 1 193 ? 9.501 -14.094 -23.383 1.00 67.69 193 LYS A CA 1
ATOM 1500 C C . LYS A 1 193 ? 10.026 -13.771 -24.787 1.00 67.69 193 LYS A C 1
ATOM 1502 O O . LYS A 1 193 ? 9.408 -14.225 -25.753 1.00 67.69 193 LYS A O 1
ATOM 1507 N N . PRO A 1 194 ? 11.092 -12.961 -24.905 1.00 77.00 194 PRO A N 1
ATOM 1508 C CA . PRO A 1 194 ? 11.694 -12.710 -26.207 1.00 77.00 194 PRO A CA 1
ATOM 1509 C C . PRO A 1 194 ? 11.980 -14.050 -26.888 1.00 77.00 194 PRO A C 1
ATOM 1511 O O . PRO A 1 194 ? 12.322 -15.026 -26.212 1.00 77.00 194 PRO A O 1
ATOM 1514 N N . GLU A 1 195 ? 11.760 -14.096 -28.199 1.00 81.12 195 GLU A N 1
ATOM 1515 C CA . GLU A 1 195 ? 12.007 -15.292 -28.995 1.00 81.12 195 GLU A CA 1
ATOM 1516 C C . GLU A 1 195 ? 13.456 -15.738 -28.779 1.00 81.12 195 GLU A C 1
ATOM 1518 O O . GLU A 1 195 ? 14.386 -14.932 -28.829 1.00 81.12 195 GLU A O 1
ATOM 1523 N N . ILE A 1 196 ? 13.639 -17.011 -28.425 1.00 80.75 196 ILE A N 1
ATOM 1524 C CA . ILE A 1 196 ? 14.971 -17.557 -28.187 1.00 80.75 196 ILE A CA 1
ATOM 1525 C C . ILE A 1 196 ? 15.594 -17.800 -29.556 1.00 80.75 196 ILE A C 1
ATOM 1527 O O . ILE A 1 196 ? 15.327 -18.814 -30.198 1.00 80.75 196 ILE A O 1
ATOM 1531 N N . GLU A 1 197 ? 16.442 -16.877 -29.992 1.00 78.75 197 GLU A N 1
ATOM 1532 C CA . GLU A 1 197 ? 17.301 -17.101 -31.146 1.00 78.75 197 GLU A CA 1
ATOM 1533 C C . GLU A 1 197 ? 18.439 -18.035 -30.735 1.00 78.75 197 GLU A C 1
ATOM 1535 O O . GLU A 1 197 ? 19.363 -17.669 -30.004 1.00 78.75 197 GLU A O 1
ATOM 1540 N N . HIS A 1 198 ? 18.362 -19.287 -31.181 1.00 72.50 198 HIS A N 1
ATOM 1541 C CA . HIS A 1 198 ? 19.450 -20.229 -30.982 1.00 72.50 198 HIS A CA 1
ATOM 1542 C C . HIS A 1 198 ? 20.594 -19.858 -31.935 1.00 72.50 198 HIS A C 1
ATOM 1544 O O . HIS A 1 198 ? 20.591 -20.225 -33.110 1.00 72.50 198 HIS A O 1
ATOM 1550 N N . MET A 1 199 ? 21.564 -19.088 -31.437 1.00 83.56 199 MET A N 1
ATOM 1551 C CA . MET A 1 199 ? 22.733 -18.696 -32.217 1.00 83.56 199 MET A CA 1
ATOM 1552 C C . MET A 1 199 ? 23.621 -19.922 -32.444 1.00 83.56 199 MET A C 1
ATOM 1554 O O . MET A 1 199 ? 24.339 -20.379 -31.549 1.00 83.56 199 MET A O 1
ATOM 1558 N N . PHE A 1 200 ? 23.558 -20.482 -33.651 1.00 84.06 200 PHE A N 1
ATOM 1559 C CA . PHE A 1 200 ? 24.472 -21.541 -34.055 1.00 84.06 200 PHE A CA 1
ATOM 1560 C C . PHE A 1 200 ? 25.910 -21.022 -34.027 1.00 84.06 200 PHE A C 1
ATOM 1562 O O . PHE A 1 200 ? 26.188 -19.871 -34.365 1.00 84.06 200 PHE A O 1
ATOM 1569 N N . ARG A 1 201 ? 26.843 -21.890 -33.623 1.00 84.62 201 ARG A N 1
ATOM 1570 C CA . ARG A 1 201 ? 28.271 -21.576 -33.714 1.00 84.62 201 ARG A CA 1
ATOM 1571 C C . ARG A 1 201 ? 28.604 -21.274 -35.172 1.00 84.62 201 ARG A C 1
ATOM 1573 O O . ARG A 1 201 ? 28.157 -21.997 -36.063 1.00 84.62 201 ARG A O 1
ATOM 1580 N N . ALA A 1 202 ? 29.395 -20.227 -35.401 1.00 83.50 202 ALA A N 1
ATOM 1581 C CA . ALA A 1 202 ? 29.899 -19.938 -36.733 1.00 83.50 202 ALA A CA 1
ATOM 1582 C C . ALA A 1 202 ? 30.628 -21.183 -37.283 1.00 83.50 202 ALA A C 1
ATOM 1584 O O . ALA A 1 202 ? 31.363 -21.829 -36.526 1.00 83.50 202 ALA A O 1
ATOM 1585 N N . PRO A 1 203 ? 30.417 -21.546 -38.561 1.00 84.00 203 PRO A N 1
ATOM 1586 C CA . PRO A 1 203 ? 31.109 -22.675 -39.164 1.00 84.00 203 PRO A CA 1
ATOM 1587 C C . PRO A 1 203 ? 32.620 -22.462 -39.072 1.00 84.00 203 PRO A C 1
ATOM 1589 O O . PRO A 1 203 ? 33.121 -21.364 -39.324 1.00 84.00 203 PRO A O 1
ATOM 1592 N N . GLU A 1 204 ? 33.347 -23.516 -38.706 1.00 86.62 204 GLU A N 1
ATOM 1593 C CA . GLU A 1 204 ? 34.803 -23.470 -38.638 1.00 86.62 204 GLU A CA 1
ATOM 1594 C C . GLU A 1 204 ? 35.387 -23.062 -39.998 1.00 86.62 204 GLU A C 1
ATOM 1596 O O . GLU A 1 204 ? 34.946 -23.523 -41.060 1.00 86.62 204 GLU A O 1
ATOM 1601 N N . ARG A 1 205 ? 36.379 -22.166 -39.972 1.00 81.56 205 ARG A N 1
ATOM 1602 C CA . ARG A 1 205 ? 37.019 -21.667 -41.188 1.00 81.56 205 ARG A CA 1
ATOM 1603 C C . ARG A 1 205 ? 37.772 -22.811 -41.861 1.00 81.56 205 ARG A C 1
ATOM 1605 O O . ARG A 1 205 ? 38.829 -23.228 -41.401 1.00 81.56 205 ARG A O 1
ATOM 1612 N N . ARG A 1 206 ? 37.252 -23.279 -42.993 1.00 83.62 206 ARG A N 1
ATOM 1613 C CA . ARG A 1 206 ? 37.955 -24.245 -43.843 1.00 83.62 206 ARG A CA 1
ATOM 1614 C C . ARG A 1 206 ? 39.205 -23.598 -44.445 1.00 83.62 206 ARG A C 1
ATOM 1616 O O . ARG A 1 206 ? 39.213 -22.397 -44.729 1.00 83.62 206 ARG A O 1
ATOM 1623 N N . ALA A 1 207 ? 40.251 -24.398 -44.648 1.00 85.00 207 ALA A N 1
ATOM 1624 C CA . ALA A 1 207 ? 41.445 -23.949 -45.354 1.00 85.00 207 ALA A CA 1
ATOM 1625 C C . ALA A 1 207 ? 41.070 -23.427 -46.758 1.00 85.00 207 ALA A C 1
ATOM 1627 O O . ALA A 1 207 ? 40.171 -23.981 -47.400 1.00 85.00 207 ALA A O 1
ATOM 1628 N N . PRO A 1 208 ? 41.727 -22.363 -47.248 1.00 88.00 208 PRO A N 1
ATOM 1629 C CA . PRO A 1 208 ? 41.436 -21.817 -48.565 1.00 88.00 208 PRO A CA 1
ATOM 1630 C C . PRO A 1 208 ? 41.789 -22.838 -49.658 1.00 88.00 208 PRO A C 1
ATOM 1632 O O . PRO A 1 208 ? 42.846 -23.471 -49.618 1.00 88.00 208 PRO A O 1
ATOM 1635 N N . SER A 1 209 ? 40.922 -22.957 -50.669 1.00 87.81 209 SER A N 1
ATOM 1636 C CA . SER A 1 209 ? 41.058 -23.903 -51.785 1.00 87.81 209 SER A CA 1
ATOM 1637 C C . SER A 1 209 ? 42.447 -23.972 -52.445 1.00 87.81 209 SER A C 1
ATOM 1639 O O . SER A 1 209 ? 42.880 -25.091 -52.709 1.00 87.81 209 SER A O 1
ATOM 1641 N N . PRO A 1 210 ? 43.195 -22.872 -52.697 1.00 91.44 210 PRO A N 1
ATOM 1642 C CA . PRO A 1 210 ? 44.515 -22.984 -53.328 1.00 91.44 210 PRO A CA 1
ATOM 1643 C C . PRO A 1 210 ? 45.523 -23.790 -52.497 1.00 91.44 210 PRO A C 1
ATOM 1645 O O . PRO A 1 210 ? 46.303 -24.546 -53.068 1.00 91.44 210 PRO A O 1
ATOM 1648 N N . ILE A 1 211 ? 45.481 -23.696 -51.162 1.00 90.12 211 ILE A N 1
ATOM 1649 C CA . ILE A 1 211 ? 46.386 -24.462 -50.287 1.00 90.12 211 ILE A CA 1
ATOM 1650 C C . ILE A 1 211 ? 46.063 -25.959 -50.374 1.00 90.12 211 ILE A C 1
ATOM 1652 O O . ILE A 1 211 ? 46.972 -26.784 -50.448 1.00 90.12 211 ILE A O 1
ATOM 1656 N N . ALA A 1 212 ? 44.773 -26.306 -50.436 1.00 91.06 212 ALA A N 1
ATOM 1657 C CA . ALA A 1 212 ? 44.334 -27.689 -50.601 1.00 91.06 212 ALA A CA 1
ATOM 1658 C C . ALA A 1 212 ? 44.813 -28.293 -51.935 1.00 91.06 212 ALA A C 1
ATOM 1660 O O . ALA A 1 212 ? 45.296 -29.424 -51.951 1.00 91.06 212 ALA A O 1
ATOM 1661 N N . TRP A 1 213 ? 44.748 -27.538 -53.038 1.00 94.31 213 TRP A N 1
ATOM 1662 C CA . TRP A 1 213 ? 45.236 -27.992 -54.348 1.00 94.31 213 TRP A CA 1
ATOM 1663 C C . TRP A 1 213 ? 46.747 -28.235 -54.368 1.00 94.31 213 TRP A C 1
ATOM 1665 O O . TRP A 1 213 ? 47.185 -29.280 -54.849 1.00 94.31 213 TRP A O 1
ATOM 1675 N N . VAL A 1 214 ? 47.539 -27.318 -53.802 1.00 95.69 214 VAL A N 1
ATOM 1676 C CA . VAL A 1 214 ? 49.003 -27.469 -53.728 1.00 95.69 214 VAL A CA 1
ATOM 1677 C C . VAL A 1 214 ? 49.379 -28.724 -52.942 1.00 95.69 214 VAL A C 1
ATOM 1679 O O . VAL A 1 214 ? 50.199 -29.514 -53.407 1.00 95.69 214 VAL A O 1
ATOM 1682 N N . PHE A 1 215 ? 48.746 -28.944 -51.786 1.00 93.50 215 PHE A N 1
ATOM 1683 C CA . PHE A 1 215 ? 49.024 -30.117 -50.958 1.00 93.50 215 PHE A CA 1
ATOM 1684 C C . PHE A 1 215 ? 48.589 -31.422 -51.638 1.00 93.50 215 PHE A C 1
ATOM 1686 O O . PHE A 1 215 ? 49.315 -32.410 -51.603 1.00 93.50 215 PHE A O 1
ATOM 1693 N N . THR A 1 216 ? 47.446 -31.410 -52.331 1.00 93.75 216 THR A N 1
ATOM 1694 C CA . THR A 1 216 ? 46.949 -32.578 -53.076 1.00 93.75 216 THR A CA 1
ATOM 1695 C C . THR A 1 216 ? 47.913 -32.987 -54.193 1.00 93.75 216 THR A C 1
ATOM 1697 O O . THR A 1 216 ? 48.224 -34.169 -54.328 1.00 93.75 216 THR A O 1
ATOM 1700 N N . ILE A 1 217 ? 48.442 -32.026 -54.962 1.00 94.56 217 ILE A N 1
ATOM 1701 C CA . ILE A 1 217 ? 49.442 -32.298 -56.008 1.00 94.56 217 ILE A CA 1
ATOM 1702 C C . ILE A 1 217 ? 50.742 -32.804 -55.377 1.00 94.56 21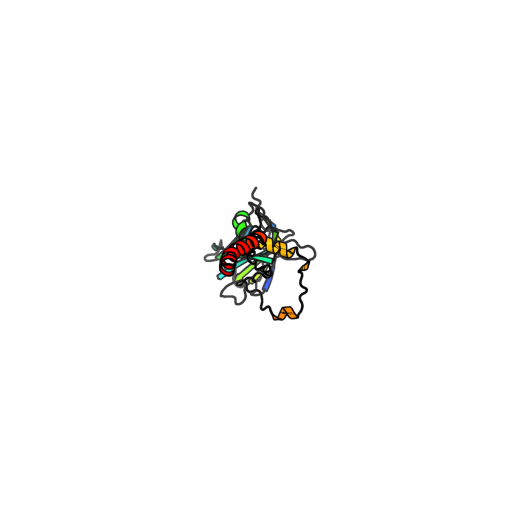7 ILE A C 1
ATOM 1704 O O . ILE A 1 217 ? 51.275 -33.819 -55.819 1.00 94.56 217 ILE A O 1
ATOM 1708 N N . ALA A 1 218 ? 51.222 -32.148 -54.316 1.00 93.94 218 ALA A N 1
ATOM 1709 C CA . ALA A 1 218 ? 52.444 -32.547 -53.620 1.00 93.94 218 ALA A CA 1
ATOM 1710 C C . ALA A 1 218 ? 52.369 -33.986 -53.079 1.00 93.94 218 ALA A C 1
ATOM 1712 O O . ALA A 1 218 ? 53.342 -34.730 -53.188 1.00 93.94 218 ALA A O 1
ATOM 1713 N N . CYS A 1 219 ? 51.211 -34.410 -52.563 1.00 92.31 219 CYS A N 1
ATOM 1714 C CA . CYS A 1 219 ? 50.978 -35.790 -52.131 1.00 92.31 219 CYS A CA 1
ATOM 1715 C C . CYS A 1 219 ? 50.848 -36.795 -53.289 1.00 92.31 219 CYS A C 1
ATOM 1717 O O . CYS A 1 219 ? 51.113 -37.976 -53.082 1.00 92.31 219 CYS A O 1
ATOM 1719 N N . ALA A 1 220 ? 50.455 -36.367 -54.493 1.00 92.94 220 ALA A N 1
ATOM 1720 C CA . ALA A 1 220 ? 50.321 -37.242 -55.661 1.00 92.94 220 ALA A CA 1
ATOM 1721 C C . ALA A 1 220 ? 51.652 -37.489 -56.398 1.00 92.94 220 ALA A C 1
ATOM 1723 O O . ALA A 1 220 ? 51.805 -38.517 -57.059 1.00 92.94 220 ALA A O 1
ATOM 1724 N N . VAL A 1 221 ? 52.630 -36.585 -56.270 1.00 94.00 221 VAL A N 1
ATOM 1725 C CA . VAL A 1 221 ? 53.950 -36.693 -56.924 1.00 94.00 221 VAL A CA 1
ATOM 1726 C C . VAL A 1 221 ? 54.687 -38.005 -56.599 1.00 94.00 221 VAL A C 1
ATOM 1728 O O . VAL A 1 221 ? 55.153 -38.644 -57.541 1.00 94.00 221 VAL A O 1
ATOM 1731 N N . PRO A 1 222 ? 54.772 -38.476 -55.337 1.00 90.88 222 PRO A N 1
ATOM 1732 C CA . PRO A 1 222 ? 55.426 -39.748 -55.022 1.00 90.88 222 PRO A CA 1
ATOM 1733 C C . PRO A 1 222 ? 54.726 -40.958 -55.654 1.00 90.88 222 PRO A C 1
ATOM 1735 O O . PRO A 1 222 ? 55.390 -41.895 -56.085 1.00 90.88 222 PRO A O 1
ATOM 1738 N N . LEU A 1 223 ? 53.392 -40.929 -55.743 1.00 92.31 223 LEU A N 1
ATOM 1739 C CA . LEU A 1 223 ? 52.603 -42.006 -56.346 1.00 92.31 223 LEU A CA 1
ATOM 1740 C C . LEU A 1 223 ? 52.774 -42.048 -57.869 1.00 92.31 223 LEU A C 1
ATOM 1742 O O . LEU A 1 223 ? 52.898 -43.124 -58.446 1.00 92.31 223 LEU A O 1
ATOM 1746 N N . LEU A 1 224 ? 52.845 -40.885 -58.519 1.00 89.56 224 LEU A N 1
ATOM 1747 C CA . LEU A 1 224 ? 53.195 -40.794 -59.938 1.00 89.56 224 LEU A CA 1
ATOM 1748 C C . LEU A 1 224 ? 54.639 -41.237 -60.195 1.00 89.56 224 LEU A C 1
ATOM 1750 O O . LEU A 1 224 ? 54.893 -41.933 -61.171 1.00 89.56 224 LEU A O 1
ATOM 1754 N N . GLY A 1 225 ? 55.568 -40.892 -59.299 1.00 88.69 225 GLY A N 1
ATOM 1755 C CA . GLY A 1 225 ? 56.948 -41.376 -59.350 1.00 88.69 225 GLY A CA 1
ATOM 1756 C C . GLY A 1 225 ? 57.037 -42.901 -59.273 1.00 88.69 225 GLY A C 1
ATOM 1757 O O . GLY A 1 225 ? 57.813 -43.493 -60.012 1.00 88.69 225 GLY A O 1
ATOM 1758 N N . LEU A 1 226 ? 56.195 -43.537 -58.451 1.00 90.81 226 LEU A N 1
ATOM 1759 C CA . LEU A 1 226 ? 56.092 -44.997 -58.367 1.00 90.81 226 LEU A CA 1
ATOM 1760 C C . LEU A 1 226 ? 55.479 -45.637 -59.629 1.00 90.81 226 LEU A C 1
ATOM 1762 O O . LEU A 1 226 ? 55.786 -46.780 -59.926 1.00 90.81 226 LEU A O 1
ATOM 1766 N N . LEU A 1 227 ? 54.598 -44.939 -60.354 1.00 87.94 227 LEU A N 1
ATOM 1767 C CA . LEU A 1 227 ? 53.963 -45.460 -61.576 1.00 87.94 227 LEU A CA 1
ATOM 1768 C C . LEU A 1 227 ? 54.847 -45.359 -62.828 1.00 87.94 227 LEU A C 1
ATOM 1770 O O . LEU A 1 227 ? 54.587 -46.054 -63.807 1.00 87.94 227 LEU A O 1
ATOM 1774 N N . VAL A 1 228 ? 55.825 -44.451 -62.827 1.00 87.62 228 VAL A N 1
ATOM 1775 C CA . VAL A 1 228 ? 56.744 -44.218 -63.957 1.00 87.62 228 VAL A CA 1
ATOM 1776 C C . VAL A 1 228 ? 58.078 -44.958 -63.778 1.00 87.62 228 VAL A C 1
ATOM 1778 O O . VAL A 1 228 ? 58.766 -45.193 -64.771 1.00 87.62 228 VAL A O 1
ATOM 1781 N N . ALA A 1 229 ? 58.441 -45.306 -62.539 1.00 70.75 229 ALA A N 1
ATOM 1782 C CA . ALA A 1 229 ? 59.581 -46.168 -62.212 1.00 70.75 229 ALA A CA 1
ATOM 1783 C C . ALA A 1 229 ? 59.261 -47.650 -62.460 1.00 70.75 229 ALA A C 1
ATOM 1785 O O . ALA A 1 229 ? 60.189 -48.368 -62.896 1.00 70.75 229 ALA A O 1
#

InterPro domains:
  IPR008814 Dolichyl-diphosphooligosaccharide--protein glycosyltransferase subunit Swp1 [PTHR12640] (26-228)
  IPR055374 Ribophorin II, third domain [PF23860] (27-131)

pLDDT: mean 71.55, std 16.73, range [32.44, 95.69]

Sequence (229 aa):
RSSRFTLPTPVKFSRLNPGQRYTAPTAHGAVDLDLGHQMSLTLRLVDKHDRKVPLTAHQMFMQLTHLKTQQAITFLFTEIAALGVANAKAYQFRLEPEHSAADFDYLGGVYKMELIAGDTLFIKPIIWHMLCIHPPLIQADVNLHFTGEPGSDTARRLAEMNDVSRQRTPTVAAMKRSLGPSSLIGTGPTKAKPEIEHMFRAPERRAPSPIAWVFTIACAVPLLGLLVA

Organism: NCBI:txid34504

Secondary structure (DSSP, 8-state):
-------SS----S---TT-EEEPPPPSS-EEE-TT--EEEEE-EE-SS-TTSEE--SEEEEEEEETTT--EEEEEPEEEEPTTSTT-EEEEEEE-HHHHTTTTTT--EEEEEEEEEE-TT-SS-EEEESS---TT-----EEE---SPPPHHHHHHHHHHH-GGG-----TTTGGG-----TTS-----SPPPP----PPPPP-PPPHHHHHHHHHHHHHHHHHHHH-

Radius of gyration: 33.3 Å; Cα contacts (8 Å, |Δi|>4): 308; chains: 1; bounding box: 85×70×95 Å

Mean predicted aligned error: 16.91 Å